Protein AF-A0AA43ENG0-F1 (afdb_monomer_lite)

Foldseek 3Di:
DDDDDPDPPPPVVVVVVVVVVVVPPPPPPQQWAWQDDDPFKTKIKHFFPDPPQFFPPLDQDDLVLLLLVQQFFWFQQPPVDPPDRGDTDRPAANVRSNVVRVSQNVCSNVYDRRIKMKMWGDHPPPPPDDIWIWIWTHDPQKIWIWIQDDPRGDGDATVVRVQWDWDQDDPRRPNDPGIIIITGHSVVSVPDDRDDDDDPDDDDDDDDDDDYDDDDDDDDDDDDDDDDDDPPCVVVVVVVVVVVVVVVVVVVVVVVVVVVVVVVVVVVVVVVVVVVVVVVVVVVVVVVVPDDDDDDDDDDDDDDD

Structure (mmCIF, N/CA/C/O backbone):
data_AF-A0AA43ENG0-F1
#
_entry.id   AF-A0AA43ENG0-F1
#
loop_
_atom_site.group_PDB
_atom_site.id
_atom_site.type_symbol
_atom_site.label_atom_id
_atom_site.label_alt_id
_atom_site.label_comp_id
_atom_site.label_asym_id
_atom_site.label_entity_id
_atom_site.label_seq_id
_atom_site.pdbx_PDB_ins_code
_atom_site.Cartn_x
_atom_site.Cartn_y
_atom_site.Cartn_z
_atom_site.occupancy
_atom_site.B_iso_or_equiv
_atom_site.auth_seq_id
_atom_site.auth_comp_id
_atom_site.auth_asym_id
_atom_site.auth_atom_id
_atom_site.pdbx_PDB_model_num
ATOM 1 N N . MET A 1 1 ? -27.447 22.628 -72.737 1.00 45.03 1 MET A N 1
ATOM 2 C CA . MET A 1 1 ? -26.667 21.543 -72.097 1.00 45.03 1 MET A CA 1
ATOM 3 C C . MET A 1 1 ? -25.800 22.110 -70.973 1.00 45.03 1 MET A C 1
ATOM 5 O O . MET A 1 1 ? -24.619 22.363 -71.162 1.00 45.03 1 MET A O 1
ATOM 9 N N . ARG A 1 2 ? -26.392 22.377 -69.808 1.00 46.56 2 ARG A N 1
ATOM 10 C CA . ARG A 1 2 ? -25.689 22.779 -68.580 1.00 46.56 2 ARG A CA 1
ATOM 11 C C . ARG A 1 2 ? -26.485 22.229 -67.399 1.00 46.56 2 ARG A C 1
ATOM 13 O O . ARG A 1 2 ? -27.703 22.189 -67.490 1.00 46.56 2 ARG A O 1
ATOM 20 N N . ALA A 1 3 ? -25.767 21.884 -66.333 1.00 48.69 3 ALA A N 1
ATOM 21 C CA . ALA A 1 3 ? -26.249 21.437 -65.020 1.00 48.69 3 ALA A CA 1
ATOM 22 C C . ALA A 1 3 ? -26.389 19.917 -64.803 1.00 48.69 3 ALA A C 1
ATOM 24 O O . ALA A 1 3 ? -27.471 19.430 -64.522 1.00 48.69 3 ALA A O 1
ATOM 25 N N . TYR A 1 4 ? -25.269 19.181 -64.827 1.00 48.44 4 TYR A N 1
ATOM 26 C CA . TYR A 1 4 ? -25.177 17.854 -64.183 1.00 48.44 4 TYR A CA 1
ATOM 27 C C . TYR A 1 4 ? -23.798 17.565 -63.553 1.00 48.44 4 TYR A C 1
ATOM 29 O O . TYR A 1 4 ? -23.358 16.422 -63.540 1.00 48.44 4 TYR A O 1
ATOM 37 N N . PHE A 1 5 ? -23.078 18.567 -63.028 1.00 49.03 5 PHE A N 1
ATOM 38 C CA . PHE A 1 5 ? -21.720 18.324 -62.494 1.00 49.03 5 PHE A CA 1
ATOM 39 C C . PHE A 1 5 ? -21.415 18.814 -61.075 1.00 49.03 5 PHE A C 1
ATOM 41 O O . PHE A 1 5 ? -20.278 18.694 -60.627 1.00 49.03 5 PHE A O 1
ATOM 48 N N . THR A 1 6 ? -22.396 19.284 -60.306 1.00 50.97 6 THR A N 1
ATOM 49 C CA . THR A 1 6 ? -22.123 19.901 -58.991 1.00 50.97 6 THR A CA 1
ATOM 50 C C . THR A 1 6 ? -22.892 19.291 -57.819 1.00 50.97 6 THR A C 1
ATOM 52 O O . THR A 1 6 ? -23.186 19.994 -56.863 1.00 50.97 6 THR A O 1
ATOM 55 N N . LEU A 1 7 ? -23.180 17.981 -57.832 1.00 49.38 7 LEU A N 1
ATOM 56 C CA . LEU A 1 7 ? -23.875 17.336 -56.699 1.00 49.38 7 LEU A CA 1
ATOM 57 C C . LEU A 1 7 ? -23.230 16.053 -56.147 1.00 49.38 7 LEU A C 1
ATOM 59 O O . LEU A 1 7 ? -23.847 15.347 -55.361 1.00 49.38 7 LEU A O 1
ATOM 63 N N . ARG A 1 8 ? -21.981 15.736 -56.515 1.00 48.38 8 ARG A N 1
ATOM 64 C CA . ARG A 1 8 ? -21.256 14.574 -55.948 1.00 48.38 8 ARG A CA 1
ATOM 65 C C . ARG A 1 8 ? -19.992 14.916 -55.158 1.00 48.38 8 ARG A C 1
ATOM 67 O O . ARG A 1 8 ? -19.357 14.019 -54.617 1.00 48.38 8 ARG A O 1
ATOM 74 N N . ARG A 1 9 ? -19.612 16.195 -55.068 1.00 47.78 9 ARG A N 1
ATOM 75 C CA . ARG A 1 9 ? -18.357 16.607 -54.406 1.00 47.78 9 ARG A CA 1
ATOM 76 C C . ARG A 1 9 ? -18.509 17.004 -52.937 1.00 47.78 9 ARG A C 1
ATOM 78 O O . ARG A 1 9 ? -17.520 17.007 -52.217 1.00 47.78 9 ARG A O 1
ATOM 85 N N . THR A 1 10 ? -19.723 17.277 -52.472 1.00 51.03 10 THR A N 1
ATOM 86 C CA . THR A 1 10 ? -19.993 17.751 -51.103 1.00 51.03 10 THR A CA 1
ATOM 87 C C . THR A 1 10 ? -20.239 16.638 -50.083 1.00 51.03 10 THR A C 1
ATOM 89 O O . THR A 1 10 ? -20.240 16.912 -48.890 1.00 51.03 10 THR A O 1
ATOM 92 N N . GLN A 1 11 ? -20.376 15.377 -50.508 1.00 49.78 11 GLN A N 1
ATOM 93 C CA . GLN A 1 11 ? -20.598 14.250 -49.586 1.00 49.78 11 GLN A CA 1
ATOM 94 C C . GLN A 1 11 ? -19.308 13.639 -49.015 1.00 49.78 11 GLN A C 1
ATOM 96 O O . GLN A 1 11 ? -19.362 12.945 -48.007 1.00 49.78 11 GLN A O 1
ATOM 101 N N . TYR A 1 12 ? -18.138 13.925 -49.596 1.00 50.62 12 TYR A N 1
ATOM 102 C CA . TYR A 1 12 ? -16.869 13.348 -49.128 1.00 50.62 12 TYR A CA 1
ATOM 103 C C . TYR A 1 12 ? -16.102 14.230 -48.135 1.00 50.62 12 TYR A C 1
ATOM 105 O O . TYR A 1 12 ? -15.216 13.736 -47.447 1.00 50.62 12 TYR A O 1
ATOM 113 N N . VAL A 1 13 ? -16.450 15.516 -48.013 1.00 50.88 13 VAL A N 1
ATOM 114 C CA . VAL A 1 13 ? -15.770 16.433 -47.078 1.00 50.88 13 VAL A CA 1
ATOM 115 C C . VAL A 1 13 ? -16.319 16.294 -45.648 1.00 50.88 13 VAL A C 1
ATOM 117 O O . VAL A 1 13 ? -15.559 16.397 -44.687 1.00 50.88 13 VAL A O 1
ATOM 120 N N . GLY A 1 14 ? -17.612 15.978 -45.494 1.00 47.72 14 GLY A N 1
ATOM 121 C CA . GLY A 1 14 ? -18.237 15.762 -44.179 1.00 47.72 14 GLY A CA 1
ATOM 122 C C . GLY A 1 14 ? -17.866 14.426 -43.522 1.00 47.72 14 GLY A C 1
ATOM 123 O O . GLY A 1 14 ? -17.655 14.359 -42.316 1.00 47.72 14 GLY A O 1
ATOM 124 N N . VAL A 1 15 ? -17.704 13.358 -44.311 1.00 52.34 15 VAL A N 1
ATOM 125 C CA . VAL A 1 15 ? -17.326 12.034 -43.774 1.00 52.34 15 VAL A CA 1
ATOM 126 C C . VAL A 1 15 ? -15.866 12.018 -43.305 1.00 52.34 15 VAL A C 1
ATOM 128 O O . VAL A 1 15 ? -15.541 11.379 -42.306 1.00 52.34 15 VAL A O 1
ATOM 131 N N . LEU A 1 16 ? -14.987 12.774 -43.970 1.00 50.75 16 LEU A N 1
ATOM 132 C CA . LEU A 1 16 ? -13.569 12.837 -43.612 1.00 50.75 16 LEU A CA 1
ATOM 133 C C . LEU A 1 16 ? -13.294 13.698 -42.365 1.00 50.75 16 LEU A C 1
ATOM 135 O O . LEU A 1 16 ? -12.256 13.531 -41.739 1.00 50.75 16 LEU A O 1
ATOM 139 N N . THR A 1 17 ? -14.212 14.588 -41.976 1.00 51.38 17 THR A N 1
ATOM 140 C CA . THR A 1 17 ? -14.075 15.428 -40.771 1.00 51.38 17 THR A CA 1
ATOM 141 C C . THR A 1 17 ? -14.625 14.759 -39.507 1.00 51.38 17 THR A C 1
ATOM 143 O O . THR A 1 17 ? -14.056 14.952 -38.434 1.00 51.38 17 THR A O 1
ATOM 146 N N . CYS A 1 18 ? -15.641 13.893 -39.610 1.00 48.19 18 CYS A N 1
ATOM 147 C CA . CYS A 1 18 ? -16.100 13.078 -38.473 1.00 48.19 18 CYS A CA 1
ATOM 148 C C . CYS A 1 18 ? -15.106 11.976 -38.067 1.00 48.19 18 CYS A C 1
ATOM 150 O O . CYS A 1 18 ? -15.049 11.612 -36.894 1.00 48.19 18 CYS A O 1
ATOM 152 N N . LEU A 1 19 ? -14.298 11.459 -39.000 1.00 48.34 19 LEU A N 1
ATOM 153 C CA . LEU A 1 19 ? -13.339 10.389 -38.698 1.00 48.34 19 LEU A CA 1
ATOM 154 C C . LEU A 1 19 ? -12.113 10.886 -37.903 1.00 48.34 19 LEU A C 1
ATOM 156 O O . LEU A 1 19 ? -11.490 10.110 -37.182 1.00 48.34 19 LEU A O 1
ATOM 160 N N . SER A 1 20 ? -11.796 12.182 -37.967 1.00 51.06 20 SER A N 1
ATOM 161 C CA . SER A 1 20 ? -10.652 12.786 -37.264 1.00 51.06 20 SER A CA 1
ATOM 162 C C . SER A 1 20 ? -10.881 12.981 -35.761 1.00 51.06 20 SER A C 1
ATOM 164 O O . SER A 1 20 ? -9.918 13.096 -35.007 1.00 51.06 20 SER A O 1
ATOM 166 N N . LEU A 1 21 ? -12.139 13.016 -35.308 1.00 52.44 21 LEU A N 1
ATOM 167 C CA . LEU A 1 21 ? -12.491 13.243 -33.898 1.00 52.44 21 LEU A CA 1
ATOM 168 C C . LEU A 1 21 ? -12.440 11.967 -33.042 1.00 52.44 21 LEU A C 1
ATOM 170 O O . LEU A 1 21 ? -12.400 12.059 -31.819 1.00 52.44 21 LEU A O 1
ATOM 174 N N . LEU A 1 22 ? -12.369 10.782 -33.657 1.00 52.53 22 LEU A N 1
ATOM 175 C CA . LEU A 1 22 ? -12.293 9.502 -32.939 1.00 52.53 22 LEU A CA 1
ATOM 176 C C . LEU A 1 22 ? -10.857 9.045 -32.627 1.00 52.53 22 LEU A C 1
ATOM 178 O O . LEU A 1 22 ? -10.669 8.056 -31.925 1.00 52.53 22 LEU A O 1
ATOM 182 N N . VAL A 1 23 ? -9.834 9.765 -33.103 1.00 56.16 23 VAL A N 1
ATOM 183 C CA . VAL A 1 23 ? -8.414 9.386 -32.924 1.00 56.16 23 VAL A CA 1
ATOM 184 C C . VAL A 1 23 ? -7.713 10.215 -31.828 1.00 56.16 23 VAL A C 1
ATOM 186 O O . VAL A 1 23 ? -6.576 9.937 -31.460 1.00 56.16 23 VAL A O 1
ATOM 189 N N . GLY A 1 24 ? -8.397 11.194 -31.225 1.00 52.47 24 GLY A N 1
ATOM 190 C CA . GLY A 1 24 ? -7.826 12.100 -30.215 1.00 52.47 24 GLY A CA 1
ATOM 191 C C . GLY A 1 24 ? -7.938 11.664 -28.746 1.00 52.47 24 GLY A C 1
ATOM 192 O O . GLY A 1 24 ? -7.697 12.488 -27.871 1.00 52.47 24 GLY A O 1
ATOM 193 N N . GLY A 1 25 ? -8.335 10.422 -28.442 1.00 47.75 25 GLY A N 1
ATOM 194 C CA . GLY A 1 25 ? -8.766 10.037 -27.085 1.00 47.75 25 GLY A CA 1
ATOM 195 C C . GLY A 1 25 ? -7.838 9.142 -26.249 1.00 47.75 25 GLY A C 1
ATOM 196 O O . GLY A 1 25 ? -8.170 8.859 -25.106 1.00 47.75 25 GLY A O 1
ATOM 197 N N . CYS A 1 26 ? -6.701 8.659 -26.760 1.00 51.41 26 CYS A N 1
ATOM 198 C CA . CYS A 1 26 ? -5.961 7.558 -26.108 1.00 51.41 26 CYS A CA 1
ATOM 199 C C . CYS A 1 26 ? -4.667 7.952 -25.370 1.00 51.41 26 CYS A C 1
ATOM 201 O O . CYS A 1 26 ? -3.771 7.121 -25.233 1.00 51.41 26 CYS A O 1
ATOM 203 N N . SER A 1 27 ? -4.505 9.192 -24.894 1.00 46.72 27 SER A N 1
ATOM 204 C CA . SER A 1 27 ? -3.256 9.566 -24.188 1.00 46.72 27 SER A CA 1
ATOM 205 C C . SER A 1 27 ? -3.410 10.370 -22.898 1.00 46.72 27 SER A C 1
ATOM 207 O O . SER A 1 27 ? -2.397 10.674 -22.278 1.00 46.72 27 SER A O 1
ATOM 209 N N . MET A 1 28 ? -4.631 10.667 -22.437 1.00 47.59 28 MET A N 1
ATOM 210 C CA . MET A 1 28 ? -4.824 11.352 -21.145 1.00 47.59 28 MET A CA 1
ATOM 211 C C . MET A 1 28 ? -5.162 10.429 -19.967 1.00 47.59 28 MET A C 1
ATOM 213 O O . MET A 1 28 ? -5.151 10.889 -18.833 1.00 47.59 28 MET A O 1
ATOM 217 N N . PHE A 1 29 ? -5.394 9.132 -20.185 1.00 45.41 29 PHE A N 1
ATOM 218 C CA . PHE A 1 29 ? -5.776 8.207 -19.109 1.00 45.41 29 PHE A CA 1
ATOM 219 C C . PHE A 1 29 ? -4.581 7.426 -18.539 1.00 45.41 29 PHE A C 1
ATOM 221 O O . PHE A 1 29 ? -4.627 6.213 -18.364 1.00 45.41 29 PHE A O 1
ATOM 228 N N . SER A 1 30 ? -3.468 8.106 -18.264 1.00 49.50 30 SER A N 1
ATOM 229 C CA . SER A 1 30 ? -2.533 7.588 -17.263 1.00 49.50 30 SER A CA 1
ATOM 230 C C . SER A 1 30 ? -3.061 8.097 -15.928 1.00 49.50 30 SER A C 1
ATOM 232 O O . SER A 1 30 ? -2.680 9.189 -15.519 1.00 49.50 30 SER A O 1
ATOM 234 N N . GLY A 1 31 ? -3.992 7.354 -15.314 1.00 58.78 31 GLY A N 1
ATOM 235 C CA . GLY A 1 31 ? -4.724 7.686 -14.077 1.00 58.78 31 GLY A CA 1
ATOM 236 C C . GLY A 1 31 ? -3.855 7.783 -12.815 1.00 58.78 31 GLY A C 1
ATOM 237 O O . GLY A 1 31 ? -4.260 7.351 -11.740 1.00 58.78 31 GLY A O 1
ATOM 238 N N . GLU A 1 32 ? -2.633 8.306 -12.952 1.00 64.19 32 GLU A N 1
ATOM 239 C CA . GLU A 1 32 ? -1.718 8.615 -11.867 1.00 64.19 32 GLU A CA 1
ATOM 240 C C . GLU A 1 32 ? -1.707 10.130 -11.617 1.00 64.19 32 GLU A C 1
ATOM 242 O O . GLU A 1 32 ? -1.072 10.894 -12.349 1.00 64.19 32 GLU A O 1
ATOM 247 N N . THR A 1 33 ? -2.400 10.578 -10.570 1.00 77.38 33 THR A N 1
ATOM 248 C CA . THR A 1 33 ? -2.363 11.982 -10.140 1.00 77.38 33 THR A CA 1
ATOM 249 C C . THR A 1 33 ? -1.259 12.146 -9.103 1.00 77.38 33 THR A C 1
ATOM 251 O O . THR A 1 33 ? -1.350 11.643 -7.985 1.00 77.38 33 THR A O 1
ATOM 254 N N . LYS A 1 34 ? -0.174 12.831 -9.466 1.00 75.00 34 LYS A N 1
ATOM 255 C CA . LYS A 1 34 ? 0.972 13.032 -8.567 1.00 75.00 34 LYS A CA 1
ATOM 256 C C . LYS A 1 34 ? 0.634 14.065 -7.497 1.00 75.00 34 LYS A C 1
ATOM 258 O O . LYS A 1 34 ? 0.429 15.229 -7.822 1.00 75.00 34 LYS A O 1
ATOM 263 N N . VAL A 1 35 ? 0.638 13.636 -6.235 1.00 82.44 35 VAL A N 1
ATOM 264 C CA . VAL A 1 35 ? 0.372 14.504 -5.077 1.00 82.44 35 VAL A CA 1
ATOM 265 C C . VAL A 1 35 ? 1.648 15.235 -4.658 1.00 82.44 35 VAL A C 1
ATOM 267 O O . VAL A 1 35 ? 1.614 16.424 -4.353 1.00 82.44 35 VAL A O 1
ATOM 270 N N . HIS A 1 36 ? 2.800 14.553 -4.682 1.00 86.44 36 HIS A N 1
ATOM 271 C CA . HIS A 1 36 ? 4.082 15.138 -4.289 1.00 86.44 36 HIS A CA 1
ATOM 272 C C . HIS A 1 36 ? 5.282 14.452 -4.961 1.00 86.44 36 HIS A C 1
ATOM 274 O O . HIS A 1 36 ? 5.297 13.231 -5.128 1.00 86.44 36 HIS A O 1
ATOM 280 N N . LYS A 1 37 ? 6.330 15.216 -5.303 1.00 87.44 37 LYS A N 1
ATOM 281 C CA . LYS A 1 37 ? 7.611 14.688 -5.803 1.00 87.44 37 LYS A CA 1
ATOM 282 C C . LYS A 1 37 ? 8.777 15.607 -5.434 1.00 87.44 37 LYS A C 1
ATOM 284 O O . LYS A 1 37 ? 8.737 16.797 -5.728 1.00 87.44 37 LYS A O 1
ATOM 289 N N . ASN A 1 38 ? 9.842 15.037 -4.876 1.00 85.06 38 ASN A N 1
ATOM 290 C CA . ASN A 1 38 ? 11.106 15.717 -4.603 1.00 85.06 38 ASN A CA 1
ATOM 291 C C . ASN A 1 38 ? 12.306 14.756 -4.777 1.00 85.06 38 ASN A C 1
ATOM 293 O O . ASN A 1 38 ? 12.158 13.653 -5.304 1.00 85.06 38 ASN A O 1
ATOM 297 N N . ALA A 1 39 ? 13.503 15.183 -4.359 1.00 84.06 39 ALA A N 1
ATOM 298 C CA . ALA A 1 39 ? 14.717 14.364 -4.433 1.00 84.06 39 ALA A CA 1
ATOM 299 C C . ALA A 1 39 ? 14.697 13.138 -3.496 1.00 84.06 39 ALA A C 1
ATOM 301 O O . ALA A 1 39 ? 15.321 12.127 -3.811 1.00 84.06 39 ALA A O 1
ATOM 302 N N . LYS A 1 40 ? 13.973 13.210 -2.369 1.00 85.75 40 LYS A N 1
ATOM 303 C CA . LYS A 1 40 ? 13.825 12.102 -1.413 1.00 85.75 40 LYS A CA 1
ATOM 304 C C . LYS A 1 40 ? 12.839 11.043 -1.901 1.00 85.75 40 LYS A C 1
ATOM 306 O O . LYS A 1 40 ? 13.030 9.863 -1.632 1.00 85.75 40 LYS A O 1
ATOM 311 N N . GLY A 1 41 ? 11.791 11.434 -2.621 1.00 89.69 41 GLY A N 1
ATOM 312 C CA . GLY A 1 41 ? 10.766 10.501 -3.066 1.00 89.69 41 GLY A CA 1
ATOM 313 C C . GLY A 1 41 ? 9.551 11.151 -3.715 1.00 89.69 41 GLY A C 1
ATOM 314 O O . GLY A 1 41 ? 9.528 12.338 -4.040 1.00 89.69 41 GLY A O 1
ATOM 315 N N . SER A 1 42 ? 8.515 10.347 -3.919 1.00 92.38 42 SER A N 1
ATOM 316 C CA . SER A 1 42 ? 7.247 10.771 -4.505 1.00 92.38 42 SER A CA 1
ATOM 317 C C . SER A 1 42 ? 6.068 10.015 -3.913 1.00 92.38 42 SER A C 1
ATOM 319 O O . SER A 1 42 ? 6.186 8.821 -3.643 1.00 92.38 42 SER A O 1
ATOM 321 N N . VAL A 1 43 ? 4.929 10.695 -3.808 1.00 95.44 43 VAL A N 1
ATOM 322 C CA . VAL A 1 43 ? 3.627 10.128 -3.441 1.00 95.44 43 VAL A CA 1
ATOM 323 C C . VAL A 1 43 ? 2.615 10.506 -4.520 1.00 95.44 43 VAL A C 1
ATOM 325 O O . VAL A 1 43 ? 2.591 11.644 -4.999 1.00 95.44 43 VAL A O 1
ATOM 328 N N . TYR A 1 44 ? 1.813 9.542 -4.950 1.00 95.06 44 TYR A N 1
ATOM 329 C CA . TYR A 1 44 ? 0.890 9.681 -6.069 1.00 95.06 44 TYR A CA 1
ATOM 330 C C . TYR A 1 44 ? -0.384 8.871 -5.832 1.00 95.06 44 TYR A C 1
ATOM 332 O O . TYR A 1 44 ? -0.375 7.870 -5.125 1.00 95.06 44 TYR A O 1
ATOM 340 N N . LEU A 1 45 ? -1.485 9.304 -6.432 1.00 95.38 45 LEU A N 1
ATOM 341 C CA . LEU A 1 45 ? -2.740 8.563 -6.489 1.00 95.38 45 LEU A CA 1
ATOM 342 C C . LEU A 1 45 ? -2.770 7.769 -7.779 1.00 95.38 45 LEU A C 1
ATOM 344 O O . LEU A 1 45 ? -2.427 8.315 -8.821 1.00 95.38 45 LEU A O 1
ATOM 348 N N . LYS A 1 46 ? -3.184 6.510 -7.717 1.00 93.81 46 LYS A N 1
ATOM 349 C CA . LYS A 1 46 ? -3.314 5.629 -8.874 1.00 93.81 46 LYS A CA 1
ATOM 350 C C . LYS A 1 46 ? -4.711 5.031 -8.902 1.00 93.81 46 LYS A C 1
ATOM 352 O O . LYS A 1 46 ? -5.135 4.447 -7.912 1.00 93.81 46 LYS A O 1
ATOM 357 N N . GLU A 1 47 ? -5.390 5.132 -10.035 1.00 92.88 47 GLU A N 1
ATOM 358 C CA . GLU A 1 47 ? -6.674 4.460 -10.254 1.00 92.88 47 GLU A CA 1
ATOM 359 C C . GLU A 1 47 ? -6.507 2.942 -10.398 1.00 92.88 47 GLU A C 1
ATOM 361 O O . GLU A 1 47 ? -5.567 2.441 -11.031 1.00 92.88 47 GLU A O 1
ATOM 366 N N . VAL A 1 48 ? -7.437 2.203 -9.798 1.00 92.06 48 VAL A N 1
ATOM 367 C CA . VAL A 1 48 ? -7.522 0.748 -9.868 1.00 92.06 48 VAL A CA 1
ATOM 368 C C . VAL A 1 48 ? -8.698 0.377 -10.763 1.00 92.06 48 VAL A C 1
ATOM 370 O O . VAL A 1 48 ? -9.851 0.581 -10.416 1.00 92.06 48 VAL A O 1
ATOM 373 N N . ALA A 1 49 ? -8.401 -0.215 -11.921 1.00 86.50 49 ALA A N 1
ATOM 374 C CA . ALA A 1 49 ? -9.418 -0.647 -12.885 1.00 86.50 49 ALA A CA 1
ATOM 375 C C . ALA A 1 49 ? -10.172 -1.928 -12.466 1.00 86.50 49 ALA A C 1
ATOM 377 O O . ALA A 1 49 ? -11.012 -2.429 -13.212 1.00 86.50 49 ALA A O 1
ATOM 378 N N . ASP A 1 50 ? -9.843 -2.500 -11.307 1.00 88.44 50 ASP A N 1
ATOM 379 C CA . ASP A 1 50 ? -10.517 -3.679 -10.779 1.00 88.44 50 ASP A CA 1
ATOM 380 C C . ASP A 1 50 ? -11.841 -3.263 -10.128 1.00 88.44 50 ASP A C 1
ATOM 382 O O . ASP A 1 50 ? -11.857 -2.662 -9.064 1.00 88.44 50 ASP A O 1
ATOM 386 N N . TRP A 1 51 ? -12.956 -3.612 -10.760 1.00 84.00 51 TRP A N 1
ATOM 387 C CA . TRP A 1 51 ? -14.319 -3.439 -10.247 1.00 84.00 51 TRP A CA 1
ATOM 388 C C . TRP A 1 51 ? -14.587 -4.032 -8.853 1.00 84.00 51 TRP A C 1
ATOM 390 O O . TRP A 1 51 ? -15.541 -3.621 -8.200 1.00 84.00 51 TRP A O 1
ATOM 400 N N . SER A 1 52 ? -13.778 -4.995 -8.395 1.00 86.12 52 SER A N 1
ATOM 401 C CA . SER A 1 52 ? -13.887 -5.568 -7.046 1.00 86.12 52 SER A CA 1
ATOM 402 C C . SER A 1 52 ? -13.089 -4.794 -5.992 1.00 86.12 52 SER A C 1
ATOM 404 O O . SER A 1 52 ? -13.146 -5.122 -4.802 1.00 86.12 52 SER A O 1
ATOM 406 N N . PHE A 1 53 ? -12.322 -3.789 -6.420 1.00 91.88 53 PHE A N 1
ATOM 407 C CA . PHE A 1 53 ? -11.596 -2.909 -5.527 1.00 91.88 53 PHE A CA 1
ATOM 408 C C . PHE A 1 53 ? -12.548 -1.900 -4.891 1.00 91.88 53 PHE A C 1
ATOM 410 O O . PHE A 1 53 ? -13.266 -1.171 -5.568 1.00 91.88 53 PHE A O 1
ATOM 417 N N . GLU A 1 54 ? -12.503 -1.842 -3.567 1.00 90.00 54 GLU A N 1
ATOM 418 C CA . GLU A 1 54 ? -13.243 -0.875 -2.778 1.00 90.00 54 GLU A CA 1
ATOM 419 C C . GLU A 1 54 ? -12.348 -0.419 -1.631 1.00 90.00 54 GLU A C 1
ATOM 421 O O . GLU A 1 54 ? -11.925 -1.226 -0.791 1.00 90.00 54 GLU A O 1
ATOM 426 N N . ALA A 1 55 ? -12.047 0.876 -1.611 1.00 94.25 55 ALA A N 1
ATOM 427 C CA . ALA A 1 55 ? -11.365 1.517 -0.506 1.00 94.25 55 ALA A CA 1
ATOM 428 C C . ALA A 1 55 ? -12.295 2.486 0.223 1.00 94.25 55 ALA A C 1
ATOM 430 O O . ALA A 1 55 ? -13.111 3.188 -0.373 1.00 94.25 55 ALA A O 1
ATOM 431 N N . SER A 1 56 ? -12.128 2.564 1.539 1.00 96.00 56 SER A N 1
ATOM 432 C CA . SER A 1 56 ? -12.807 3.514 2.418 1.00 96.00 56 SER A CA 1
ATOM 433 C C . SER A 1 56 ? -12.145 4.895 2.309 1.00 96.00 56 SER A C 1
ATOM 435 O O . SER A 1 56 ? -11.586 5.407 3.277 1.00 96.00 56 SER A O 1
ATOM 437 N N . HIS A 1 57 ? -12.142 5.460 1.102 1.00 93.94 57 HIS A N 1
ATOM 438 C CA . HIS A 1 57 ? -11.584 6.770 0.775 1.00 93.94 57 HIS A CA 1
ATOM 439 C C . HIS A 1 57 ? -12.693 7.776 0.428 1.00 93.94 57 HIS A C 1
ATOM 441 O O . HIS A 1 57 ? -13.727 7.371 -0.103 1.00 93.94 57 HIS A O 1
ATOM 447 N N . PRO A 1 58 ? -12.495 9.081 0.681 1.00 95.38 58 PRO A N 1
ATOM 448 C CA . PRO A 1 58 ? -11.344 9.692 1.349 1.00 95.38 58 PRO A CA 1
ATOM 449 C C . PRO A 1 58 ? -11.283 9.351 2.844 1.00 95.38 58 PRO A C 1
ATOM 451 O O . PRO A 1 58 ? -12.308 9.188 3.502 1.00 95.38 58 PRO A O 1
ATOM 454 N N . ALA A 1 59 ? -10.071 9.260 3.390 1.00 94.94 59 ALA A N 1
ATOM 455 C CA . ALA A 1 59 ? -9.840 8.934 4.793 1.00 94.94 59 ALA A CA 1
ATOM 456 C C . ALA A 1 59 ? -8.936 9.970 5.463 1.00 94.94 59 ALA A C 1
ATOM 458 O O . ALA A 1 59 ? -7.795 10.183 5.053 1.00 94.94 59 ALA A O 1
ATOM 459 N N . VAL A 1 60 ? -9.439 10.591 6.531 1.00 95.06 60 VAL A N 1
ATOM 460 C CA . VAL A 1 60 ? -8.667 11.533 7.349 1.00 95.06 60 VAL A CA 1
ATOM 461 C C . VAL A 1 60 ? -7.923 10.748 8.421 1.00 95.06 60 VAL A C 1
ATOM 463 O O . VAL A 1 60 ? -8.534 10.189 9.330 1.00 95.06 60 VAL A O 1
ATOM 466 N N . ILE A 1 61 ? -6.598 10.701 8.302 1.00 94.56 61 ILE A N 1
ATOM 467 C CA . ILE A 1 61 ? -5.723 9.973 9.219 1.00 94.56 61 ILE A CA 1
ATOM 468 C C . ILE A 1 61 ? -4.799 10.957 9.916 1.00 94.56 61 ILE A C 1
ATOM 470 O O . ILE A 1 61 ? -4.184 11.806 9.273 1.00 94.56 61 ILE A O 1
ATOM 474 N N . ASP A 1 62 ? -4.693 10.822 11.234 1.00 93.12 62 ASP A N 1
ATOM 475 C CA . ASP A 1 62 ? -3.777 11.630 12.022 1.00 93.12 62 ASP A CA 1
ATOM 476 C C . ASP A 1 62 ? -2.309 11.350 11.651 1.00 93.12 62 ASP A C 1
ATOM 478 O O . ASP A 1 62 ? -1.905 10.210 11.384 1.00 93.12 62 ASP A O 1
ATOM 482 N N . HIS A 1 63 ? -1.495 12.404 11.686 1.00 92.00 63 HIS A N 1
ATOM 483 C CA . HIS A 1 63 ? -0.084 12.349 11.327 1.00 92.00 63 HIS A CA 1
ATOM 484 C C . HIS A 1 63 ? 0.701 11.339 12.179 1.00 92.00 63 HIS A C 1
ATOM 486 O O . HIS A 1 63 ? 1.496 10.573 11.632 1.00 92.00 63 HIS A O 1
ATOM 492 N N . MET A 1 64 ? 0.457 11.271 13.495 1.00 92.88 64 MET A N 1
ATOM 493 C CA . MET A 1 64 ? 1.147 10.319 14.377 1.00 92.88 64 MET A CA 1
ATOM 494 C C . MET A 1 64 ? 0.729 8.880 14.101 1.00 92.88 64 MET A C 1
ATOM 496 O O . MET A 1 64 ? 1.559 7.975 14.173 1.00 92.88 64 MET A O 1
ATOM 500 N N . THR A 1 65 ? -0.530 8.657 13.722 1.00 94.69 65 THR A N 1
ATOM 501 C CA . THR A 1 65 ? -0.996 7.323 13.318 1.00 94.69 65 THR A CA 1
ATOM 502 C C . THR A 1 65 ? -0.280 6.862 12.054 1.00 94.69 65 THR A C 1
ATOM 504 O O . THR A 1 65 ? 0.254 5.754 12.022 1.00 94.69 65 THR A O 1
ATOM 507 N N . MET A 1 66 ? -0.185 7.721 11.036 1.00 96.50 66 MET A N 1
ATOM 508 C CA . MET A 1 66 ? 0.547 7.378 9.815 1.00 96.50 66 MET A CA 1
ATOM 509 C C . MET A 1 66 ? 2.045 7.183 10.079 1.00 96.50 66 MET A C 1
ATOM 511 O O . MET A 1 66 ? 2.667 6.281 9.520 1.00 96.50 66 MET A O 1
ATOM 515 N N . LEU A 1 67 ? 2.627 7.965 10.991 1.00 95.31 67 LEU A N 1
ATOM 516 C CA . LEU A 1 67 ? 4.015 7.789 11.403 1.00 95.31 67 LEU A CA 1
ATOM 517 C C . LEU A 1 67 ? 4.249 6.416 12.058 1.00 95.31 67 LEU A C 1
ATOM 519 O O . LEU A 1 67 ? 5.251 5.768 11.756 1.00 95.31 67 LEU A O 1
ATOM 523 N N . LYS A 1 68 ? 3.314 5.930 12.893 1.00 95.06 68 LYS A N 1
ATOM 524 C CA . LYS A 1 68 ? 3.347 4.555 13.431 1.00 95.06 68 LYS A CA 1
ATOM 525 C C . LYS A 1 68 ? 3.283 3.509 12.321 1.00 95.06 68 LYS A C 1
ATOM 527 O O . LYS A 1 68 ? 4.060 2.559 12.362 1.00 95.06 68 LYS A O 1
ATOM 532 N N . VAL A 1 69 ? 2.399 3.693 11.334 1.00 96.12 69 VAL A N 1
ATOM 533 C CA . VAL A 1 69 ? 2.280 2.786 10.179 1.00 96.12 69 VAL A CA 1
ATOM 534 C C . VAL A 1 69 ? 3.613 2.682 9.441 1.00 96.12 69 VAL A C 1
ATOM 536 O O . VAL A 1 69 ? 4.094 1.582 9.201 1.00 96.12 69 VAL A O 1
ATOM 539 N N . VAL A 1 70 ? 4.255 3.804 9.111 1.00 95.06 70 VAL A N 1
ATOM 540 C CA . VAL A 1 70 ? 5.513 3.762 8.349 1.00 95.06 70 VAL A CA 1
ATOM 541 C C . VAL A 1 70 ? 6.662 3.201 9.196 1.00 95.06 70 VAL A C 1
ATOM 543 O O . VAL A 1 70 ? 7.403 2.339 8.730 1.00 95.06 70 VAL A O 1
ATOM 546 N N . LYS A 1 71 ? 6.791 3.619 10.464 1.00 93.50 71 LYS A N 1
ATOM 547 C CA . LYS A 1 71 ? 7.872 3.154 11.358 1.00 93.50 71 LYS A CA 1
ATOM 548 C C . LYS A 1 71 ? 7.748 1.688 11.769 1.00 93.50 71 LYS A C 1
ATOM 550 O O . LYS A 1 71 ? 8.759 1.088 12.128 1.00 93.50 71 LYS A O 1
ATOM 555 N N . GLY A 1 72 ? 6.537 1.137 11.776 1.00 91.88 72 GLY A N 1
ATOM 556 C CA . GLY A 1 72 ? 6.287 -0.234 12.210 1.00 91.88 72 GLY A CA 1
ATOM 557 C C . GLY A 1 72 ? 6.727 -1.287 11.195 1.00 91.88 72 GLY A C 1
ATOM 558 O O . GLY A 1 72 ? 6.879 -2.442 11.570 1.00 91.88 72 GLY A O 1
ATOM 559 N N . VAL A 1 73 ? 6.960 -0.927 9.930 1.00 91.94 73 VAL A N 1
ATOM 560 C CA . VAL A 1 73 ? 7.316 -1.899 8.886 1.00 91.94 73 VAL A CA 1
ATOM 561 C C . VAL A 1 73 ? 8.729 -2.433 9.095 1.00 91.94 73 VAL A C 1
ATOM 563 O O . VAL A 1 73 ? 9.693 -1.663 9.104 1.00 91.94 73 VAL A O 1
ATOM 566 N N . VAL A 1 74 ? 8.858 -3.756 9.199 1.00 90.56 74 VAL A N 1
ATOM 567 C CA . VAL A 1 74 ? 10.146 -4.434 9.384 1.00 90.56 74 VAL A CA 1
ATOM 568 C C . VAL A 1 74 ? 10.433 -5.451 8.282 1.00 90.56 74 VAL A C 1
ATOM 570 O O . VAL A 1 74 ? 9.526 -6.005 7.659 1.00 90.56 74 VAL A O 1
ATOM 573 N N . THR A 1 75 ? 11.721 -5.665 8.037 1.00 86.44 75 THR A N 1
ATOM 574 C CA . THR A 1 75 ? 12.277 -6.704 7.172 1.00 86.44 75 THR A CA 1
ATOM 575 C C . THR A 1 75 ? 13.108 -7.661 8.014 1.00 86.44 75 THR A C 1
ATOM 577 O O . THR A 1 75 ? 13.764 -7.261 8.985 1.00 86.44 75 THR A O 1
ATOM 580 N N . ASP A 1 76 ? 13.128 -8.922 7.606 1.00 77.12 76 ASP A N 1
ATOM 581 C CA . ASP A 1 76 ? 14.046 -9.902 8.163 1.00 77.12 76 ASP A CA 1
ATOM 582 C C . ASP A 1 76 ? 15.404 -9.646 7.514 1.00 77.12 76 ASP A C 1
ATOM 584 O O . ASP A 1 76 ? 15.551 -9.727 6.291 1.00 77.12 76 ASP A O 1
ATOM 588 N N . SER A 1 77 ? 16.397 -9.269 8.316 1.00 60.03 77 SER A N 1
ATOM 589 C CA . SER A 1 77 ? 17.760 -9.106 7.824 1.00 60.03 77 SER A CA 1
ATOM 590 C C . SER A 1 77 ? 18.369 -10.494 7.632 1.00 60.03 77 SER A C 1
ATOM 592 O O . SER A 1 77 ? 18.874 -11.118 8.562 1.00 60.03 77 SER A O 1
ATOM 594 N N . ALA A 1 78 ? 18.310 -11.011 6.405 1.00 53.62 78 ALA A N 1
ATOM 595 C CA . ALA A 1 78 ? 18.971 -12.257 6.032 1.00 53.62 78 ALA A CA 1
ATOM 596 C C . ALA A 1 78 ? 20.495 -12.050 5.932 1.00 53.62 78 ALA A C 1
ATOM 598 O O . ALA A 1 78 ? 21.081 -12.132 4.853 1.00 53.62 78 ALA A O 1
ATOM 599 N N . SER A 1 79 ? 21.162 -11.782 7.059 1.00 49.25 79 SER A N 1
ATOM 600 C CA . SER A 1 79 ? 22.597 -12.041 7.142 1.00 49.25 79 SER A CA 1
ATOM 601 C C . SER A 1 79 ? 22.761 -13.563 7.072 1.00 49.25 79 SER A C 1
ATOM 603 O O . SER A 1 79 ? 22.203 -14.288 7.893 1.00 49.25 79 SER A O 1
ATOM 605 N N . GLN A 1 80 ? 23.470 -14.068 6.063 1.00 47.72 80 GLN A N 1
ATOM 606 C CA . GLN A 1 80 ? 23.676 -15.500 5.793 1.00 47.72 80 GLN A CA 1
ATOM 607 C C . GLN A 1 80 ? 24.531 -16.229 6.855 1.00 47.72 80 GLN A C 1
ATOM 609 O O . GLN A 1 80 ? 25.132 -17.261 6.567 1.00 47.72 80 GLN A O 1
ATOM 614 N N . MET A 1 81 ? 24.609 -15.718 8.085 1.00 49.38 81 MET A N 1
ATOM 615 C CA . MET A 1 81 ? 25.279 -16.377 9.198 1.00 49.38 81 MET A CA 1
ATOM 616 C C . MET A 1 81 ? 24.234 -16.901 10.195 1.00 49.38 81 MET A C 1
ATOM 618 O O . MET A 1 81 ? 23.539 -16.106 10.823 1.00 49.38 81 MET A O 1
ATOM 622 N N . PRO A 1 82 ? 24.135 -18.228 10.394 1.00 46.88 82 PRO A N 1
ATOM 623 C CA . PRO A 1 82 ? 23.122 -18.862 11.246 1.00 46.88 82 PRO A CA 1
ATOM 624 C C . PRO A 1 82 ? 23.368 -18.677 12.759 1.00 46.88 82 PRO A C 1
ATOM 626 O O . PRO A 1 82 ? 22.844 -19.439 13.563 1.00 46.88 82 PRO A O 1
ATOM 629 N N . ALA A 1 83 ? 24.180 -17.697 13.169 1.00 48.94 83 ALA A N 1
ATOM 630 C CA . ALA A 1 83 ? 24.713 -17.594 14.530 1.00 48.94 83 ALA A CA 1
ATOM 631 C C . ALA A 1 83 ? 24.122 -16.461 15.384 1.00 48.94 83 ALA A C 1
ATOM 633 O O . ALA A 1 83 ? 24.508 -16.306 16.539 1.00 48.94 83 ALA A O 1
ATOM 634 N N . SER A 1 84 ? 23.189 -15.661 14.876 1.00 47.44 84 SER A N 1
ATOM 635 C CA . SER A 1 84 ? 22.555 -14.641 15.710 1.00 47.44 84 SER A CA 1
ATOM 636 C C . SER A 1 84 ? 21.127 -14.441 15.257 1.00 47.44 84 SER A C 1
ATOM 638 O O . SER A 1 84 ? 20.897 -14.222 14.072 1.00 47.44 84 SER A O 1
ATOM 640 N N . GLY A 1 85 ? 20.176 -14.553 16.185 1.00 52.81 85 GLY A N 1
ATOM 641 C CA . GLY A 1 85 ? 18.778 -14.219 15.939 1.00 52.81 85 GLY A CA 1
ATOM 642 C C . GLY A 1 85 ? 18.695 -12.796 15.400 1.00 52.81 85 GLY A C 1
ATOM 643 O O . GLY A 1 85 ? 18.777 -11.832 16.159 1.00 52.81 85 GLY A O 1
ATOM 644 N N . SER A 1 86 ? 18.607 -12.679 14.077 1.00 57.97 86 SER A N 1
ATOM 645 C CA . SER A 1 86 ? 18.640 -11.419 13.352 1.00 57.97 86 SER A CA 1
ATOM 646 C C . SER A 1 86 ? 17.421 -10.608 13.761 1.00 57.97 86 SER A C 1
ATOM 648 O O . SER A 1 86 ? 16.288 -10.951 13.419 1.00 57.97 86 SER A O 1
ATOM 650 N N . LYS A 1 87 ? 17.654 -9.558 14.552 1.00 69.50 87 LYS A N 1
ATOM 651 C CA . LYS A 1 87 ? 16.606 -8.642 14.994 1.00 69.50 87 LYS A CA 1
ATOM 652 C C . LYS A 1 87 ? 15.934 -8.035 13.748 1.00 69.50 87 LYS A C 1
ATOM 654 O O . LYS A 1 87 ? 16.653 -7.615 12.835 1.00 69.50 87 LYS A O 1
ATOM 659 N N . PRO A 1 88 ? 14.591 -7.975 13.691 1.00 74.31 88 PRO A N 1
ATOM 660 C CA . PRO A 1 88 ? 13.891 -7.327 12.588 1.00 74.31 88 PRO A CA 1
ATOM 661 C C . PRO A 1 88 ? 14.377 -5.883 12.435 1.00 74.31 88 PRO A C 1
ATOM 663 O O . PRO A 1 88 ? 14.401 -5.132 13.415 1.00 74.31 88 PRO A O 1
ATOM 666 N N . MET A 1 89 ? 14.776 -5.500 11.222 1.00 84.00 89 MET A N 1
ATOM 667 C CA . MET A 1 89 ? 15.225 -4.138 10.925 1.00 84.00 89 MET A CA 1
ATOM 668 C C . MET A 1 89 ? 14.066 -3.345 10.330 1.00 84.00 89 MET A C 1
ATOM 670 O O . MET A 1 89 ? 13.295 -3.877 9.533 1.00 84.00 89 MET A O 1
ATOM 674 N N . ARG A 1 90 ? 13.931 -2.067 10.693 1.00 87.25 90 ARG A N 1
ATOM 675 C CA . ARG A 1 90 ? 12.918 -1.196 10.084 1.00 87.25 90 ARG A CA 1
ATOM 676 C C . ARG A 1 90 ? 13.233 -0.965 8.608 1.00 87.25 90 ARG A C 1
ATOM 678 O O . ARG A 1 90 ? 14.379 -0.706 8.253 1.00 87.25 90 ARG A O 1
ATOM 685 N N . VAL A 1 91 ? 12.201 -1.027 7.767 1.00 88.25 91 VAL A N 1
ATOM 686 C CA . VAL A 1 91 ? 12.317 -0.772 6.319 1.00 88.25 91 VAL A CA 1
ATOM 687 C C . VAL A 1 91 ? 12.593 0.707 6.030 1.00 88.25 91 VAL A C 1
ATOM 689 O O . VAL A 1 91 ? 13.250 1.031 5.044 1.00 88.25 91 VAL A O 1
ATOM 692 N N . PHE A 1 92 ? 12.105 1.603 6.891 1.00 90.00 92 PHE A N 1
ATOM 693 C CA . PHE A 1 92 ? 12.225 3.053 6.741 1.00 90.00 92 PHE A CA 1
ATOM 694 C C . PHE A 1 92 ? 13.018 3.657 7.903 1.00 90.00 92 PHE A C 1
ATOM 696 O O . PHE A 1 92 ? 12.829 3.259 9.058 1.00 90.00 92 PHE A O 1
ATOM 703 N N . SER A 1 93 ? 13.870 4.644 7.607 1.00 89.75 93 SER A N 1
ATOM 704 C CA . SER A 1 93 ? 14.513 5.459 8.642 1.00 89.75 93 SER A CA 1
ATOM 705 C C . SER A 1 93 ? 13.510 6.421 9.296 1.00 89.75 93 SER A C 1
ATOM 707 O O . SER A 1 93 ? 12.380 6.588 8.825 1.00 89.75 93 SER A O 1
ATOM 709 N N . ASP A 1 94 ? 13.912 7.077 10.387 1.00 90.69 94 ASP A N 1
ATOM 710 C CA . ASP A 1 94 ? 13.063 8.078 11.040 1.00 90.69 94 ASP A CA 1
ATOM 711 C C . ASP A 1 94 ? 12.842 9.313 10.143 1.00 90.69 94 ASP A C 1
ATOM 713 O O . ASP A 1 94 ? 11.744 9.871 10.125 1.00 90.69 94 ASP A O 1
ATOM 717 N N . GLU A 1 95 ? 13.833 9.687 9.328 1.00 91.19 95 GLU A N 1
ATOM 718 C CA . GLU A 1 95 ? 13.730 10.766 8.339 1.00 91.19 95 GLU A CA 1
ATOM 719 C C . GLU A 1 95 ? 12.796 10.398 7.185 1.00 91.19 95 GLU A C 1
ATOM 721 O O . GLU A 1 95 ? 11.998 11.233 6.749 1.00 91.19 95 GLU A O 1
ATOM 726 N N . ASP A 1 96 ? 12.886 9.160 6.691 1.00 91.56 96 ASP A N 1
ATOM 727 C CA . ASP A 1 96 ? 12.015 8.664 5.625 1.00 91.56 96 ASP A CA 1
ATOM 728 C C . ASP A 1 96 ? 10.561 8.604 6.118 1.00 91.56 96 ASP A C 1
ATOM 730 O O . ASP A 1 96 ? 9.641 9.020 5.411 1.00 91.56 96 ASP A O 1
ATOM 734 N N . ALA A 1 97 ? 10.348 8.165 7.363 1.00 92.81 97 ALA A N 1
ATOM 735 C CA . ALA A 1 97 ? 9.031 8.128 7.985 1.00 92.81 97 ALA A CA 1
ATOM 736 C C . ALA A 1 97 ? 8.446 9.532 8.208 1.00 92.81 97 ALA A C 1
ATOM 738 O O . ALA A 1 97 ? 7.277 9.757 7.893 1.00 92.81 97 ALA A O 1
ATOM 739 N N . ALA A 1 98 ? 9.252 10.488 8.682 1.00 93.19 98 ALA A N 1
ATOM 740 C CA . ALA A 1 98 ? 8.838 11.882 8.848 1.00 93.19 98 ALA A CA 1
ATOM 741 C C . ALA A 1 98 ? 8.504 12.565 7.509 1.00 93.19 98 ALA A C 1
ATOM 743 O O . ALA A 1 98 ? 7.645 13.443 7.456 1.00 93.19 98 ALA A O 1
ATOM 744 N N . PHE A 1 99 ? 9.160 12.155 6.420 1.00 93.31 99 PHE A N 1
ATOM 745 C CA . PHE A 1 99 ? 8.848 12.625 5.073 1.00 93.31 99 PHE A CA 1
ATOM 746 C C . PHE A 1 99 ? 7.554 12.006 4.520 1.00 93.31 99 PHE A C 1
ATOM 748 O O . PHE A 1 99 ? 6.708 12.720 3.983 1.00 93.31 99 PHE A O 1
ATOM 755 N N . LEU A 1 100 ? 7.389 10.685 4.643 1.00 94.88 100 LEU A N 1
ATOM 756 C CA . LEU A 1 100 ? 6.257 9.967 4.054 1.00 94.88 100 LEU A CA 1
ATOM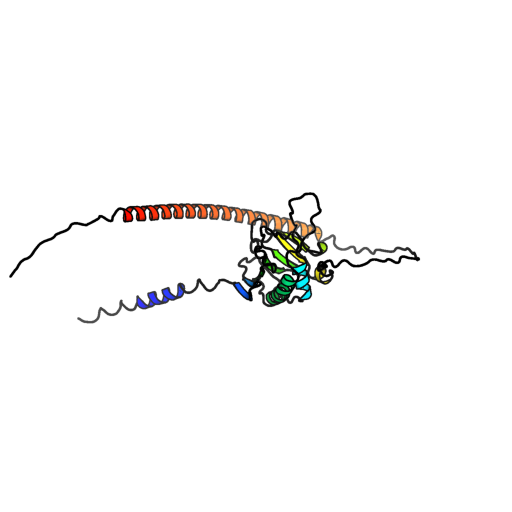 757 C C . LEU A 1 100 ? 4.950 10.179 4.817 1.00 94.88 100 LEU A C 1
ATOM 759 O O . LEU A 1 100 ? 3.909 10.340 4.185 1.00 94.88 100 LEU A O 1
ATOM 763 N N . ALA A 1 101 ? 4.979 10.183 6.151 1.00 96.00 101 ALA A N 1
ATOM 764 C CA . ALA A 1 101 ? 3.769 10.191 6.968 1.00 96.00 101 ALA A CA 1
ATOM 765 C C . ALA A 1 101 ? 2.778 11.328 6.640 1.00 96.00 101 ALA A C 1
ATOM 767 O O . ALA A 1 101 ? 1.608 11.021 6.389 1.00 96.00 101 ALA A O 1
ATOM 768 N N . PRO A 1 102 ? 3.184 12.612 6.573 1.00 95.88 102 PRO A N 1
ATOM 769 C CA . PRO A 1 102 ? 2.245 13.686 6.252 1.00 95.88 102 PRO A CA 1
ATOM 770 C C . PRO A 1 102 ? 1.726 13.590 4.811 1.00 95.88 102 PRO A C 1
ATOM 772 O O . PRO A 1 102 ? 0.549 13.842 4.565 1.00 95.88 102 PRO A O 1
ATOM 775 N N . LEU A 1 103 ? 2.569 13.167 3.863 1.00 95.88 103 LEU A N 1
ATOM 776 C CA . LEU A 1 103 ? 2.191 13.046 2.453 1.00 95.88 103 LEU A CA 1
ATOM 777 C C . LEU A 1 103 ? 1.211 11.896 2.214 1.00 95.88 103 LEU A C 1
ATOM 779 O O . LEU A 1 103 ? 0.275 12.037 1.429 1.00 95.88 103 LEU A O 1
ATOM 783 N N . LEU A 1 104 ? 1.404 10.767 2.896 1.00 96.88 104 LEU A N 1
ATOM 784 C CA . LEU A 1 104 ? 0.494 9.627 2.836 1.00 96.88 104 LEU A CA 1
ATOM 785 C C . LEU A 1 104 ? -0.853 9.973 3.471 1.00 96.88 104 LEU A C 1
ATOM 787 O O . LEU A 1 104 ? -1.885 9.726 2.853 1.00 96.88 104 LEU A O 1
ATOM 791 N N . ALA A 1 105 ? -0.856 10.603 4.650 1.00 96.06 105 ALA A N 1
ATOM 792 C CA . ALA A 1 105 ? -2.086 11.054 5.301 1.00 96.06 105 ALA A CA 1
ATOM 793 C C . ALA A 1 105 ? -2.867 12.050 4.424 1.00 96.06 105 ALA A C 1
ATOM 795 O O . ALA A 1 105 ? -4.073 11.899 4.238 1.00 96.06 105 ALA A O 1
ATOM 796 N N . GLN A 1 106 ? -2.171 13.019 3.820 1.00 95.88 106 GLN A N 1
ATOM 797 C CA . GLN A 1 106 ? -2.769 13.974 2.885 1.00 95.88 106 GLN A CA 1
ATOM 798 C C . GLN A 1 106 ? -3.294 13.297 1.612 1.00 95.88 106 GLN A C 1
ATOM 800 O O . GLN A 1 106 ? -4.348 13.662 1.104 1.00 95.88 106 GLN A O 1
ATOM 805 N N . SER A 1 107 ? -2.572 12.313 1.078 1.00 95.00 107 SER A N 1
ATOM 806 C CA . SER A 1 107 ? -3.005 11.617 -0.137 1.00 95.00 107 SER A CA 1
ATOM 807 C C . SER A 1 107 ? -4.241 10.759 0.128 1.00 95.00 107 SER A C 1
ATOM 809 O O . SER A 1 107 ? -5.152 10.747 -0.690 1.00 95.00 107 SER A O 1
ATOM 811 N N . LEU A 1 108 ? -4.326 10.099 1.288 1.00 96.25 108 LEU A N 1
ATOM 812 C CA . LEU A 1 108 ? -5.502 9.312 1.680 1.00 96.25 108 LEU A CA 1
ATOM 813 C C . LEU A 1 108 ? -6.755 10.175 1.877 1.00 96.25 108 LEU A C 1
ATOM 815 O O . LEU A 1 108 ? -7.856 9.703 1.599 1.00 96.25 108 LEU A O 1
ATOM 819 N N . SER A 1 109 ? -6.608 11.431 2.312 1.00 96.38 109 SER A N 1
ATOM 820 C CA . SER A 1 109 ? -7.743 12.353 2.465 1.00 96.38 109 SER A CA 1
ATOM 821 C C . SER A 1 109 ? -8.245 12.932 1.140 1.00 96.38 109 SER A C 1
ATOM 823 O O . SER A 1 109 ? -9.350 13.465 1.089 1.00 96.38 109 SER A O 1
ATOM 825 N N . GLN A 1 110 ? -7.459 12.811 0.068 1.00 94.88 110 GLN A N 1
ATOM 826 C CA . GLN A 1 110 ? -7.817 13.248 -1.286 1.00 94.88 110 GLN A CA 1
ATOM 827 C C . GLN A 1 110 ? -8.152 12.081 -2.222 1.00 94.88 110 GLN A C 1
ATOM 829 O O . GLN A 1 110 ? -8.731 12.300 -3.286 1.00 94.88 110 GLN A O 1
ATOM 834 N N . ALA A 1 111 ? -7.773 10.858 -1.847 1.00 95.44 111 ALA A N 1
ATOM 835 C CA . ALA A 1 111 ? -8.022 9.659 -2.629 1.00 95.44 111 ALA A CA 1
ATOM 836 C C . ALA A 1 111 ? -9.525 9.429 -2.822 1.00 95.44 111 ALA A C 1
ATOM 838 O O . ALA A 1 111 ? -10.338 9.666 -1.926 1.00 95.44 111 ALA A O 1
ATOM 839 N N . LYS A 1 112 ? -9.882 8.925 -4.000 1.00 94.88 112 LYS A N 1
ATOM 840 C CA . LYS A 1 112 ? -11.225 8.423 -4.296 1.00 94.88 112 LYS A CA 1
ATOM 841 C C . LYS A 1 112 ? -11.349 6.931 -3.939 1.00 94.88 112 LYS A C 1
ATOM 843 O O . LYS A 1 112 ? -10.323 6.258 -3.822 1.00 94.88 112 LYS A O 1
ATOM 848 N N . PRO A 1 113 ? -12.575 6.389 -3.793 1.00 94.75 113 PRO A N 1
ATOM 849 C CA . PRO A 1 113 ? -12.795 4.965 -3.506 1.00 94.75 113 PRO A CA 1
ATOM 850 C C . PRO A 1 113 ? -12.161 3.984 -4.505 1.00 94.75 113 PRO A C 1
ATOM 852 O O . PRO A 1 113 ? -11.855 2.855 -4.135 1.00 94.75 113 PRO A O 1
ATOM 855 N N . ASP A 1 114 ? -11.953 4.414 -5.752 1.00 93.44 114 ASP A N 1
ATOM 856 C CA . ASP A 1 114 ? -11.345 3.665 -6.859 1.00 93.44 114 ASP A CA 1
ATOM 857 C C . ASP A 1 114 ? -9.830 3.910 -7.002 1.00 93.44 114 ASP A C 1
ATOM 859 O O . ASP A 1 114 ? -9.201 3.472 -7.968 1.00 93.44 114 ASP A O 1
ATOM 863 N N . GLN A 1 115 ? -9.221 4.611 -6.043 1.00 94.88 115 GLN A N 1
ATOM 864 C CA . GLN A 1 115 ? -7.810 4.974 -6.066 1.00 94.88 115 GLN A CA 1
ATOM 865 C C . GLN A 1 115 ? -7.025 4.343 -4.915 1.00 94.88 115 GLN A C 1
ATOM 867 O O . GLN A 1 115 ? -7.536 4.103 -3.825 1.00 94.88 115 GLN A O 1
ATOM 872 N N . ILE A 1 116 ? -5.735 4.123 -5.159 1.00 95.62 116 ILE A N 1
ATOM 873 C CA . ILE A 1 116 ? -4.739 3.737 -4.158 1.00 95.62 116 ILE A CA 1
ATOM 874 C C . ILE A 1 116 ? -3.644 4.795 -4.077 1.00 95.62 116 ILE A C 1
ATOM 876 O O . ILE A 1 116 ? -3.297 5.433 -5.074 1.00 95.62 116 ILE A O 1
ATOM 880 N N . VAL A 1 117 ? -3.049 4.951 -2.898 1.00 97.06 117 VAL A N 1
ATOM 881 C CA . VAL A 1 117 ? -1.895 5.829 -2.701 1.00 97.06 117 VAL A CA 1
ATOM 882 C C . VAL A 1 117 ? -0.626 5.033 -2.979 1.00 97.06 117 VAL A C 1
ATOM 884 O O . VAL A 1 117 ? -0.290 4.106 -2.250 1.00 97.06 117 VAL A O 1
ATOM 887 N N . GLY A 1 118 ? 0.098 5.378 -4.034 1.00 95.56 118 GLY A N 1
ATOM 888 C CA . GLY A 1 118 ? 1.434 4.866 -4.306 1.00 95.56 118 GLY A CA 1
ATOM 889 C C . GLY A 1 118 ? 2.509 5.783 -3.734 1.00 95.56 118 GLY A C 1
ATOM 890 O O . GLY A 1 118 ? 2.360 7.005 -3.700 1.00 95.56 118 GLY A O 1
ATOM 891 N N . PHE A 1 119 ? 3.622 5.203 -3.303 1.00 95.00 119 PHE A N 1
ATOM 892 C CA . PHE A 1 119 ? 4.782 5.962 -2.859 1.00 95.00 119 PHE A CA 1
ATOM 893 C C . PHE A 1 119 ? 6.089 5.318 -3.308 1.00 95.00 119 PHE A C 1
ATOM 895 O O . PHE A 1 119 ? 6.171 4.126 -3.613 1.00 95.00 119 PHE A O 1
ATOM 902 N N . LYS A 1 120 ? 7.131 6.143 -3.345 1.00 92.88 120 LYS A N 1
ATOM 903 C CA . LYS A 1 120 ? 8.513 5.742 -3.584 1.00 92.88 120 LYS A CA 1
ATOM 904 C C . LYS A 1 120 ? 9.423 6.650 -2.773 1.00 92.88 120 LYS A C 1
ATOM 906 O O . LYS A 1 120 ? 9.302 7.865 -2.892 1.00 92.88 120 LYS A O 1
ATOM 911 N N . VAL A 1 121 ? 10.334 6.084 -1.994 1.00 91.38 121 VAL A N 1
ATOM 912 C CA . VAL A 1 121 ? 11.337 6.822 -1.222 1.00 91.38 121 VAL A CA 1
ATOM 913 C C . VAL A 1 121 ? 12.716 6.236 -1.494 1.00 91.38 121 VAL A C 1
ATOM 915 O O . VAL A 1 121 ? 12.902 5.021 -1.518 1.00 91.38 121 VAL A O 1
ATOM 918 N N . SER A 1 122 ? 13.678 7.102 -1.769 1.00 85.62 122 SER A N 1
ATOM 919 C CA . SER A 1 122 ? 15.082 6.727 -1.880 1.00 85.62 122 SER A CA 1
ATOM 920 C C . SER A 1 122 ? 15.680 6.714 -0.479 1.00 85.62 122 SER A C 1
ATOM 922 O O . 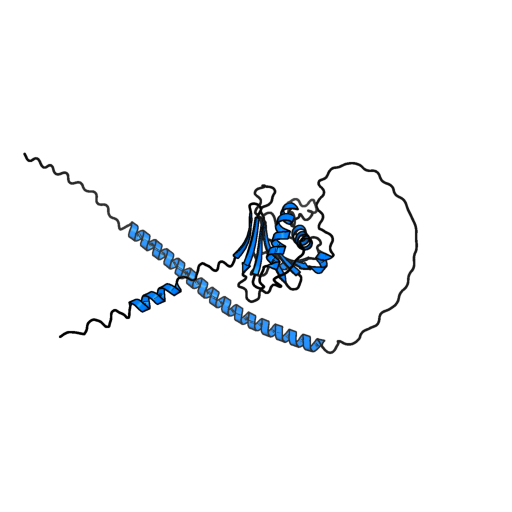SER A 1 122 ? 15.464 7.665 0.269 1.00 85.62 122 SER A O 1
ATOM 924 N N . SER A 1 123 ? 16.439 5.673 -0.128 1.00 71.88 123 SER A N 1
ATOM 925 C CA . SER A 1 123 ? 17.091 5.612 1.183 1.00 71.88 123 SER A CA 1
ATOM 926 C C . SER A 1 123 ? 17.998 6.829 1.383 1.00 71.88 123 SER A C 1
ATOM 928 O O . SER A 1 123 ? 18.888 7.098 0.568 1.00 71.88 123 SER A O 1
ATOM 930 N N . SER A 1 124 ? 17.783 7.549 2.486 1.00 58.50 124 SER A N 1
ATOM 931 C CA . SER A 1 124 ? 18.528 8.764 2.834 1.00 58.50 124 SER A CA 1
ATOM 932 C C . SER A 1 124 ? 20.041 8.533 3.029 1.00 58.50 124 SER A C 1
ATOM 934 O O . SER A 1 124 ? 20.805 9.495 3.036 1.00 58.50 124 SER A O 1
ATOM 936 N N . ALA A 1 125 ? 20.506 7.279 3.124 1.00 52.53 125 ALA A N 1
ATOM 937 C CA . ALA A 1 125 ? 21.909 6.935 3.377 1.00 52.53 125 ALA A CA 1
ATOM 938 C C . ALA A 1 125 ? 22.845 7.047 2.154 1.00 52.53 125 ALA A C 1
ATOM 940 O O . ALA A 1 125 ? 24.033 6.763 2.278 1.00 52.53 125 ALA A O 1
ATOM 941 N N . GLY A 1 126 ? 22.349 7.398 0.959 1.00 47.06 126 GLY A N 1
ATOM 942 C CA . GLY A 1 126 ? 23.202 7.568 -0.232 1.00 47.06 126 GLY A CA 1
ATOM 943 C C . GLY A 1 126 ? 23.951 6.298 -0.676 1.00 47.06 126 GLY A C 1
ATOM 944 O O . GLY A 1 126 ? 24.805 6.359 -1.554 1.00 47.06 126 GLY A O 1
ATOM 945 N N . SER A 1 127 ? 23.610 5.139 -0.106 1.00 53.03 127 SER A N 1
ATOM 946 C CA . SER A 1 127 ? 24.316 3.861 -0.268 1.00 53.03 127 SER A CA 1
ATOM 947 C C . SER A 1 127 ? 24.095 3.189 -1.634 1.00 53.03 127 SER A C 1
ATOM 949 O O . SER A 1 127 ? 24.514 2.052 -1.835 1.00 53.03 127 SER A O 1
ATOM 951 N N . GLY A 1 128 ? 23.379 3.836 -2.561 1.00 56.69 128 GLY A N 1
ATOM 952 C CA . GLY A 1 128 ? 22.961 3.221 -3.826 1.00 56.69 128 GLY A CA 1
ATOM 953 C C . GLY A 1 128 ? 21.917 2.105 -3.670 1.00 56.69 128 GLY A C 1
ATOM 954 O O . GLY A 1 128 ? 21.656 1.395 -4.637 1.00 56.69 128 GLY A O 1
ATOM 955 N N . ALA A 1 129 ? 21.324 1.949 -2.480 1.00 66.06 129 ALA A N 1
ATOM 956 C CA . ALA A 1 129 ? 20.257 0.986 -2.229 1.00 66.06 129 ALA A CA 1
ATOM 957 C C . ALA A 1 129 ? 19.032 1.284 -3.109 1.00 66.06 129 ALA A C 1
ATOM 959 O O . ALA A 1 129 ? 18.699 2.450 -3.357 1.00 66.06 129 ALA A O 1
ATOM 960 N N . GLU A 1 130 ? 18.357 0.231 -3.582 1.00 75.00 130 GLU A N 1
ATOM 961 C CA . GLU A 1 130 ? 17.157 0.385 -4.404 1.00 75.00 130 GLU A CA 1
ATOM 962 C C . GLU A 1 130 ? 16.081 1.184 -3.645 1.00 75.00 130 GLU A C 1
ATOM 964 O O . GLU A 1 130 ? 15.838 0.917 -2.465 1.00 75.00 130 GLU A O 1
ATOM 969 N N . PRO A 1 131 ? 15.417 2.164 -4.288 1.00 83.56 131 PRO A N 1
ATOM 970 C CA . PRO A 1 131 ? 14.361 2.930 -3.640 1.00 83.56 131 PRO A CA 1
ATOM 971 C C . PRO A 1 131 ? 13.220 2.025 -3.169 1.00 83.56 131 PRO A C 1
ATOM 973 O O . PRO A 1 131 ? 12.692 1.230 -3.950 1.00 83.56 131 PRO A O 1
ATOM 976 N N . THR A 1 132 ? 12.776 2.211 -1.929 1.00 89.06 132 THR A N 1
ATOM 977 C CA . THR A 1 132 ? 11.620 1.503 -1.382 1.00 89.06 132 THR A CA 1
ATOM 978 C C . THR A 1 132 ? 10.347 2.088 -1.982 1.00 89.06 132 THR A C 1
ATOM 980 O O . THR A 1 132 ? 10.040 3.269 -1.805 1.00 89.06 132 THR A O 1
ATOM 983 N N . ALA A 1 133 ? 9.594 1.264 -2.703 1.00 91.69 133 ALA A N 1
ATOM 984 C CA . ALA A 1 133 ? 8.293 1.625 -3.249 1.00 91.69 133 ALA A CA 1
ATOM 985 C C . ALA A 1 133 ? 7.185 0.826 -2.569 1.00 91.69 133 ALA A C 1
ATOM 987 O O . ALA A 1 133 ? 7.418 -0.265 -2.050 1.00 91.69 133 ALA A O 1
ATOM 988 N N . GLY A 1 134 ? 5.971 1.357 -2.585 1.00 93.69 134 GLY A N 1
ATOM 989 C CA . GLY A 1 134 ? 4.828 0.662 -2.027 1.00 93.69 134 GLY A CA 1
ATOM 990 C C . GLY A 1 134 ? 3.502 1.307 -2.380 1.00 93.69 134 GLY A C 1
ATOM 991 O O . GLY A 1 134 ? 3.443 2.358 -3.021 1.00 93.69 134 GLY A O 1
ATOM 992 N N . THR A 1 135 ? 2.433 0.652 -1.952 1.00 95.62 135 THR A N 1
ATOM 993 C CA . THR A 1 135 ? 1.059 1.131 -2.094 1.00 95.62 135 THR A CA 1
ATOM 994 C C . THR A 1 135 ? 0.331 1.035 -0.766 1.00 95.62 135 THR A C 1
ATOM 996 O O . THR A 1 135 ? 0.531 0.074 -0.020 1.00 95.62 135 THR A O 1
ATOM 999 N N . LEU A 1 136 ? -0.546 1.992 -0.507 1.00 96.94 136 LEU A N 1
ATOM 1000 C CA . LEU A 1 136 ? -1.346 2.112 0.695 1.00 96.94 136 LEU A CA 1
ATOM 1001 C C . LEU A 1 136 ? -2.786 2.460 0.318 1.00 96.94 136 LEU A C 1
ATOM 1003 O O . LEU A 1 136 ? -3.032 3.353 -0.489 1.00 96.94 136 LEU A O 1
ATOM 1007 N N . TYR A 1 137 ? -3.732 1.766 0.930 1.00 97.00 137 TYR A N 1
ATOM 1008 C CA . TYR A 1 137 ? -5.145 2.127 0.912 1.00 97.00 137 TYR A CA 1
ATOM 1009 C C . TYR A 1 137 ? -5.784 1.738 2.242 1.00 97.00 137 TYR A C 1
ATOM 1011 O O . TYR A 1 137 ? -5.158 1.071 3.072 1.00 97.00 137 TYR A O 1
ATOM 1019 N N . ILE A 1 138 ? -7.017 2.180 2.464 1.00 96.88 138 ILE A N 1
ATOM 1020 C CA . ILE A 1 138 ? -7.781 1.857 3.669 1.00 96.88 138 ILE A CA 1
ATOM 1021 C C . ILE A 1 138 ? -9.012 1.090 3.248 1.00 96.88 138 ILE A C 1
ATOM 1023 O O . ILE A 1 138 ? -9.690 1.474 2.300 1.00 96.88 138 ILE A O 1
ATOM 1027 N N . ARG A 1 139 ? -9.312 0.019 3.971 1.00 95.19 139 ARG A N 1
ATOM 1028 C CA . ARG A 1 139 ? -10.542 -0.741 3.794 1.00 95.19 139 ARG A CA 1
ATOM 1029 C C . ARG A 1 139 ? -11.005 -1.231 5.153 1.00 95.19 139 ARG A C 1
ATOM 1031 O O . ARG A 1 139 ? -10.211 -1.768 5.919 1.00 95.19 139 ARG A O 1
ATOM 1038 N N . ASN A 1 140 ? -12.281 -1.021 5.460 1.00 93.44 140 ASN A N 1
ATOM 1039 C CA . ASN A 1 140 ? -12.921 -1.506 6.687 1.00 93.44 140 ASN A CA 1
ATOM 1040 C C . ASN A 1 140 ? -12.151 -1.119 7.970 1.00 93.44 140 ASN A C 1
ATOM 1042 O O . ASN A 1 140 ? -11.981 -1.935 8.871 1.00 93.44 140 ASN A O 1
ATOM 1046 N N . GLY A 1 141 ? -11.629 0.112 8.034 1.00 92.75 141 GLY A N 1
ATOM 1047 C CA . GLY A 1 141 ? -10.876 0.607 9.196 1.00 92.75 141 GLY A CA 1
ATOM 1048 C C . GLY A 1 141 ? -9.478 0.000 9.381 1.00 92.75 141 GLY A C 1
ATOM 1049 O O . GLY A 1 141 ? -8.886 0.152 10.447 1.00 92.75 141 GLY A O 1
ATOM 1050 N N . SER A 1 142 ? -8.942 -0.685 8.369 1.00 96.62 142 SER A N 1
ATOM 1051 C CA . SER A 1 142 ? -7.575 -1.214 8.366 1.00 96.62 142 SER A CA 1
ATOM 1052 C C . SER A 1 142 ? -6.742 -0.587 7.252 1.00 96.62 142 SER A C 1
ATOM 1054 O O . SER A 1 142 ? -7.244 -0.322 6.156 1.00 96.62 142 SER A O 1
ATOM 1056 N N . PHE A 1 143 ? -5.454 -0.373 7.514 1.00 97.00 143 PHE A N 1
ATOM 1057 C CA . PHE A 1 143 ? -4.487 0.004 6.488 1.00 97.00 143 PHE A CA 1
ATOM 1058 C C . PHE A 1 143 ? -4.030 -1.238 5.735 1.00 97.00 143 PHE A C 1
ATOM 1060 O O . PHE A 1 143 ? -3.597 -2.208 6.349 1.00 97.00 143 PHE A O 1
ATOM 1067 N N . HIS A 1 144 ? -4.067 -1.179 4.411 1.00 97.00 144 HIS A N 1
ATOM 1068 C CA . HIS A 1 144 ? -3.530 -2.206 3.533 1.00 97.00 144 HIS A CA 1
ATOM 1069 C C . HIS A 1 144 ? -2.252 -1.679 2.888 1.00 97.00 144 HIS A C 1
ATOM 1071 O O . HIS A 1 144 ? -2.292 -0.952 1.893 1.00 97.00 144 HIS A O 1
ATOM 1077 N N . LEU A 1 145 ? -1.113 -2.032 3.478 1.00 96.06 145 LEU A N 1
ATOM 1078 C CA . LEU A 1 145 ? 0.204 -1.590 3.038 1.00 96.06 145 LEU A CA 1
ATOM 1079 C C . LEU A 1 145 ? 0.918 -2.713 2.291 1.00 96.06 145 LEU A C 1
ATOM 1081 O O . LEU A 1 145 ? 1.095 -3.805 2.817 1.00 96.06 145 LEU A O 1
ATOM 1085 N N . THR A 1 146 ? 1.361 -2.447 1.068 1.00 94.44 146 THR A N 1
ATOM 1086 C CA . THR A 1 146 ? 2.161 -3.393 0.278 1.00 94.44 146 THR A CA 1
ATOM 1087 C C . THR A 1 146 ? 3.490 -2.745 -0.054 1.00 94.44 146 THR A C 1
ATOM 1089 O O . THR A 1 146 ? 3.513 -1.665 -0.641 1.00 94.44 146 THR A O 1
ATOM 1092 N N . ILE A 1 147 ? 4.591 -3.400 0.305 1.00 91.94 147 ILE A N 1
ATOM 1093 C CA . ILE A 1 147 ? 5.943 -2.952 -0.039 1.00 91.94 147 ILE A CA 1
ATOM 1094 C C . ILE A 1 147 ? 6.416 -3.729 -1.264 1.00 91.94 147 ILE A C 1
ATOM 1096 O O . ILE A 1 147 ? 6.259 -4.950 -1.338 1.00 91.94 147 ILE A O 1
ATOM 1100 N N . ALA A 1 148 ? 6.969 -3.018 -2.243 1.00 88.88 148 ALA A N 1
ATOM 1101 C CA . ALA A 1 148 ? 7.588 -3.625 -3.408 1.00 88.88 148 ALA A CA 1
ATOM 1102 C C . ALA A 1 148 ? 8.788 -4.457 -2.938 1.00 88.88 148 ALA A C 1
ATOM 1104 O O . ALA A 1 148 ? 9.647 -3.915 -2.240 1.00 88.88 148 ALA A O 1
ATOM 1105 N N . PRO A 1 149 ? 8.866 -5.751 -3.285 1.00 83.12 149 PRO A N 1
ATOM 1106 C CA . PRO A 1 149 ? 10.018 -6.551 -2.907 1.00 83.12 149 PRO A CA 1
ATOM 1107 C C . PRO A 1 149 ? 11.261 -6.013 -3.622 1.00 83.12 149 PRO A C 1
ATOM 1109 O O . PRO A 1 149 ? 11.257 -5.882 -4.847 1.00 83.12 149 PRO A O 1
ATOM 1112 N N . SER A 1 150 ? 12.322 -5.735 -2.868 1.00 77.19 150 SER A N 1
ATOM 1113 C CA . SER A 1 150 ? 13.658 -5.487 -3.411 1.00 77.19 150 SER A CA 1
ATOM 1114 C C . SER A 1 150 ? 14.622 -6.573 -2.942 1.00 77.19 150 SER A C 1
ATOM 1116 O O . SER A 1 150 ? 14.284 -7.404 -2.093 1.00 77.19 150 SER A O 1
ATOM 1118 N N . LYS A 1 151 ? 15.825 -6.600 -3.522 1.00 71.81 151 LYS A N 1
ATOM 1119 C CA . LYS A 1 151 ? 16.851 -7.589 -3.163 1.00 71.81 151 LYS A CA 1
ATOM 1120 C C . LYS A 1 151 ? 17.213 -7.540 -1.673 1.00 71.81 151 LYS A C 1
ATOM 1122 O O . LYS A 1 151 ? 17.439 -8.587 -1.074 1.00 71.81 151 LYS A O 1
ATOM 1127 N N . ASP A 1 152 ? 17.224 -6.336 -1.107 1.00 67.00 152 ASP A N 1
ATOM 1128 C CA . ASP A 1 152 ? 17.727 -6.072 0.243 1.00 67.00 152 ASP A CA 1
ATOM 1129 C C . ASP A 1 152 ? 16.609 -5.783 1.256 1.00 67.00 152 ASP A C 1
ATOM 1131 O O . ASP A 1 152 ? 16.842 -5.862 2.458 1.00 67.00 152 ASP A O 1
ATOM 1135 N N . ASN A 1 153 ? 15.387 -5.488 0.792 1.00 69.94 153 ASN A N 1
ATOM 1136 C CA . ASN A 1 153 ? 14.235 -5.216 1.646 1.00 69.94 153 ASN A CA 1
ATOM 1137 C C . ASN A 1 153 ? 13.021 -6.020 1.183 1.00 69.94 153 ASN A C 1
ATOM 1139 O O . ASN A 1 153 ? 12.341 -5.685 0.207 1.00 69.94 153 ASN A O 1
ATOM 1143 N N . ARG A 1 154 ? 12.694 -7.059 1.952 1.00 80.12 154 ARG A N 1
ATOM 1144 C CA . ARG A 1 154 ? 11.420 -7.761 1.836 1.00 80.12 154 ARG A CA 1
ATOM 1145 C C . ARG A 1 154 ? 10.680 -7.596 3.149 1.00 80.12 154 ARG A C 1
ATOM 1147 O O . ARG A 1 154 ? 11.007 -8.263 4.123 1.00 80.12 154 ARG A O 1
ATOM 1154 N N . ALA A 1 155 ? 9.673 -6.721 3.149 1.00 83.44 155 ALA A N 1
ATOM 1155 C CA . ALA A 1 155 ? 8.817 -6.529 4.313 1.00 83.44 155 ALA A CA 1
ATOM 1156 C C . ALA A 1 155 ? 8.300 -7.891 4.801 1.00 83.44 155 ALA A C 1
ATOM 1158 O O . ALA A 1 155 ? 7.637 -8.622 4.058 1.00 83.44 155 ALA A O 1
ATOM 1159 N N . SER A 1 156 ? 8.680 -8.236 6.026 1.00 85.44 156 SER A N 1
ATOM 1160 C CA . SER A 1 156 ? 8.421 -9.530 6.652 1.00 85.44 156 SER A CA 1
ATOM 1161 C C . SER A 1 156 ? 7.433 -9.416 7.804 1.00 85.44 156 SER A C 1
ATOM 1163 O O . SER A 1 156 ? 6.839 -10.419 8.186 1.00 85.44 156 SER A O 1
ATOM 1165 N N . GLY A 1 157 ? 7.216 -8.210 8.339 1.00 88.88 157 GLY A N 1
ATOM 1166 C CA . GLY A 1 157 ? 6.328 -8.007 9.473 1.00 88.88 157 GLY A CA 1
ATOM 1167 C C . GLY A 1 157 ? 6.069 -6.548 9.822 1.00 88.88 157 GLY A C 1
ATOM 1168 O O . GLY A 1 157 ? 6.482 -5.618 9.125 1.00 88.88 157 GLY A O 1
ATOM 1169 N N . PHE A 1 158 ? 5.369 -6.367 10.940 1.00 92.50 158 PHE A N 1
ATOM 1170 C CA . PHE A 1 158 ? 5.020 -5.071 11.506 1.00 92.50 158 PHE A CA 1
ATOM 1171 C C . PHE A 1 158 ? 5.240 -5.077 13.011 1.00 92.50 158 PHE A C 1
ATOM 1173 O O . PHE A 1 158 ? 4.816 -6.019 13.662 1.00 92.50 158 PHE A O 1
ATOM 1180 N N . VAL A 1 159 ? 5.779 -4.009 13.586 1.00 91.31 159 VAL A N 1
ATOM 1181 C CA . VAL A 1 159 ? 5.921 -3.864 15.036 1.00 91.31 159 VAL A CA 1
ATOM 1182 C C . VAL A 1 159 ? 4.930 -2.813 15.560 1.00 91.31 159 VAL A C 1
ATOM 1184 O O . VAL A 1 159 ? 5.006 -1.659 15.133 1.00 91.31 159 VAL A O 1
ATOM 1187 N N . PRO A 1 160 ? 4.042 -3.163 16.515 1.00 89.25 160 PRO A N 1
ATOM 1188 C CA . PRO A 1 160 ? 3.914 -4.478 17.154 1.00 89.25 160 PRO A CA 1
ATOM 1189 C C . PRO A 1 160 ? 3.181 -5.512 16.282 1.00 89.25 160 PRO A C 1
ATOM 1191 O O . PRO A 1 160 ? 2.189 -5.198 15.634 1.00 89.25 160 PRO A O 1
ATOM 1194 N N . ASN A 1 161 ? 3.602 -6.778 16.339 1.00 87.25 161 ASN A N 1
ATOM 1195 C CA . ASN A 1 161 ? 3.011 -7.843 15.513 1.00 87.25 161 ASN A CA 1
ATOM 1196 C C . ASN A 1 161 ? 1.513 -8.070 15.797 1.00 87.25 161 ASN A C 1
ATOM 1198 O O . ASN A 1 161 ? 0.802 -8.592 14.951 1.00 87.25 161 ASN A O 1
ATOM 1202 N N . SER A 1 162 ? 1.017 -7.688 16.977 1.00 88.00 162 SER A N 1
ATOM 1203 C CA . SER A 1 162 ? -0.383 -7.887 17.371 1.00 88.00 162 SER A CA 1
ATOM 1204 C C . SER A 1 162 ? -1.380 -7.024 16.598 1.00 88.00 162 SER A C 1
ATOM 1206 O O . SER A 1 162 ? -2.561 -7.357 16.577 1.00 88.00 162 SER A O 1
ATOM 1208 N N . VAL A 1 163 ? -0.934 -5.923 15.982 1.00 93.12 163 VAL A N 1
ATOM 1209 C CA . VAL A 1 163 ? -1.828 -4.994 15.268 1.00 93.12 163 VAL A CA 1
ATOM 1210 C C . VAL A 1 163 ? -1.823 -5.202 13.762 1.00 93.12 163 VAL A C 1
ATOM 1212 O O . VAL A 1 163 ? -2.588 -4.538 13.066 1.00 93.12 163 VAL A O 1
ATOM 1215 N N . ALA A 1 164 ? -0.977 -6.100 13.251 1.00 93.50 164 ALA A N 1
ATOM 1216 C CA . ALA A 1 164 ? -0.898 -6.363 11.828 1.00 93.50 164 ALA A CA 1
ATOM 1217 C C . ALA A 1 164 ? -0.832 -7.849 11.508 1.00 93.50 164 ALA A C 1
ATOM 1219 O O . ALA A 1 164 ? -0.192 -8.636 12.199 1.00 93.50 164 ALA A O 1
ATOM 1220 N N . ARG A 1 165 ? -1.426 -8.212 10.378 1.00 94.44 165 ARG A N 1
ATOM 1221 C CA . ARG A 1 165 ? -1.288 -9.543 9.790 1.00 94.44 165 ARG A CA 1
ATOM 1222 C C . ARG A 1 165 ? -0.838 -9.443 8.344 1.00 94.44 165 ARG A C 1
ATOM 1224 O O . ARG A 1 165 ? -1.106 -8.454 7.665 1.00 94.44 165 ARG A O 1
ATOM 1231 N N . LEU A 1 166 ? -0.150 -10.477 7.882 1.00 92.94 166 LEU A N 1
ATOM 1232 C CA . LEU A 1 166 ? 0.320 -10.578 6.506 1.00 92.94 166 LEU A CA 1
ATOM 1233 C C . LEU A 1 166 ? -0.661 -11.419 5.702 1.00 92.94 166 LEU A C 1
ATOM 1235 O O . LEU A 1 166 ? -0.996 -12.537 6.088 1.00 92.94 166 LEU A O 1
ATOM 1239 N N . GLU A 1 167 ? -1.078 -10.892 4.561 1.00 92.56 167 GLU A N 1
ATOM 1240 C CA . GLU A 1 167 ? -1.896 -11.601 3.587 1.00 92.56 167 GLU A CA 1
ATOM 1241 C C . GLU A 1 167 ? -1.246 -11.545 2.205 1.00 92.56 167 GLU A C 1
ATOM 1243 O O . GLU A 1 167 ? -0.377 -10.717 1.915 1.00 92.56 167 GLU A O 1
ATOM 1248 N N . LYS A 1 168 ? -1.668 -12.451 1.322 1.00 91.25 168 LYS A N 1
ATOM 1249 C CA . LYS A 1 168 ? -1.242 -12.425 -0.076 1.00 91.25 168 LYS A CA 1
ATOM 1250 C C . LYS A 1 168 ? -1.726 -11.128 -0.724 1.00 91.25 168 LYS A C 1
ATOM 1252 O O . LYS A 1 168 ? -2.910 -10.812 -0.639 1.00 91.25 168 LYS A O 1
ATOM 1257 N N . ALA A 1 169 ? -0.831 -10.419 -1.411 1.00 90.50 169 ALA A N 1
ATOM 1258 C CA . ALA A 1 169 ? -1.214 -9.186 -2.080 1.00 90.50 169 ALA A CA 1
ATOM 1259 C C . ALA A 1 169 ? -2.267 -9.452 -3.174 1.00 90.50 169 ALA A C 1
ATOM 1261 O O . ALA A 1 169 ? -2.063 -10.339 -4.015 1.00 90.50 169 ALA A O 1
ATOM 1262 N N . PRO A 1 170 ? -3.374 -8.687 -3.196 1.00 90.00 170 PRO A N 1
ATOM 1263 C CA . PRO A 1 170 ? -4.315 -8.702 -4.308 1.00 90.00 170 PRO A CA 1
ATOM 1264 C C . PRO A 1 170 ? -3.628 -8.381 -5.638 1.00 90.00 170 PRO A C 1
ATOM 1266 O O . PRO A 1 170 ? -2.664 -7.618 -5.680 1.00 90.00 170 PRO A O 1
ATOM 1269 N N . SER A 1 171 ? -4.149 -8.908 -6.745 1.00 88.56 171 SER A N 1
ATOM 1270 C CA . SER A 1 171 ? -3.559 -8.760 -8.086 1.00 88.56 171 SER A CA 1
ATOM 1271 C C . SER A 1 171 ? -3.318 -7.309 -8.509 1.00 88.56 171 SER A C 1
ATOM 1273 O O . SER A 1 171 ? -2.337 -7.036 -9.192 1.00 88.56 171 SER A O 1
ATOM 1275 N N . PHE A 1 172 ? -4.174 -6.375 -8.089 1.00 87.06 172 PHE A N 1
ATOM 1276 C CA . PHE A 1 172 ? -4.075 -4.959 -8.456 1.00 87.06 172 PHE A CA 1
ATOM 1277 C C . PHE A 1 172 ? -2.943 -4.197 -7.733 1.00 87.06 172 PHE A C 1
ATOM 1279 O O . PHE A 1 172 ? -2.480 -3.172 -8.239 1.00 87.06 172 PHE A O 1
ATOM 1286 N N . VAL A 1 173 ? -2.463 -4.704 -6.589 1.00 87.50 173 VAL A N 1
ATOM 1287 C CA . VAL A 1 173 ? -1.293 -4.177 -5.846 1.00 87.50 173 VAL A CA 1
ATOM 1288 C C . VAL A 1 173 ? -0.091 -5.123 -5.865 1.00 87.50 173 VAL A C 1
ATOM 1290 O O . VAL A 1 173 ? 0.990 -4.753 -5.408 1.00 87.50 173 VAL A O 1
ATOM 1293 N N . ALA A 1 174 ? -0.241 -6.342 -6.383 1.00 83.25 174 ALA A N 1
ATOM 1294 C CA . ALA A 1 174 ? 0.829 -7.325 -6.428 1.00 83.25 174 ALA A CA 1
ATOM 1295 C C . ALA A 1 174 ? 1.963 -6.848 -7.349 1.00 83.25 174 ALA A C 1
ATOM 1297 O O . ALA A 1 174 ? 1.872 -6.894 -8.573 1.00 83.25 174 ALA A O 1
ATOM 1298 N N . MET A 1 175 ? 3.076 -6.432 -6.746 1.00 78.44 175 MET A N 1
ATOM 1299 C CA . MET A 1 175 ? 4.291 -5.988 -7.443 1.00 78.44 175 MET A CA 1
ATOM 1300 C C . MET A 1 175 ? 5.250 -7.152 -7.766 1.00 78.44 175 MET A C 1
ATOM 1302 O O . MET A 1 175 ? 6.454 -6.957 -7.898 1.00 78.44 175 MET A O 1
ATOM 1306 N N . GLY A 1 176 ? 4.733 -8.381 -7.857 1.00 72.88 176 GLY A N 1
ATOM 1307 C CA . GLY A 1 176 ? 5.508 -9.600 -8.100 1.00 72.88 176 GLY A CA 1
ATOM 1308 C C . GLY A 1 176 ? 4.822 -10.855 -7.554 1.00 72.88 176 GLY A C 1
ATOM 1309 O O . GLY A 1 176 ? 3.827 -10.774 -6.835 1.00 72.88 176 GLY A O 1
ATOM 1310 N N . SER A 1 177 ? 5.368 -12.033 -7.866 1.00 64.75 177 SER A N 1
ATOM 1311 C CA . SER A 1 177 ? 4.765 -13.346 -7.561 1.00 64.75 177 SER A CA 1
ATOM 1312 C C . SER A 1 177 ? 4.668 -13.699 -6.068 1.00 64.75 177 SER A C 1
ATOM 1314 O O . SER A 1 177 ? 3.997 -14.669 -5.724 1.00 64.75 177 SER A O 1
ATOM 1316 N N . SER A 1 178 ? 5.289 -12.908 -5.188 1.00 71.75 178 SER A N 1
ATOM 1317 C CA . SER A 1 178 ? 5.328 -13.135 -3.734 1.00 71.75 178 SER A CA 1
ATOM 1318 C C . SER A 1 178 ? 5.107 -11.851 -2.928 1.00 71.75 178 SER A C 1
ATOM 1320 O O . SER A 1 178 ? 5.593 -11.741 -1.800 1.00 71.75 178 SER A O 1
ATOM 1322 N N . ALA A 1 179 ? 4.425 -10.863 -3.516 1.00 83.50 179 ALA A N 1
ATOM 1323 C CA . ALA A 1 179 ? 4.072 -9.639 -2.810 1.00 83.50 179 ALA A CA 1
ATOM 1324 C C . ALA A 1 179 ? 3.107 -9.956 -1.653 1.00 83.50 179 ALA A C 1
ATOM 1326 O O . ALA A 1 179 ? 2.140 -10.708 -1.809 1.00 83.50 179 ALA A O 1
ATOM 1327 N N . VAL A 1 180 ? 3.394 -9.379 -0.491 1.00 90.44 180 VAL A N 1
ATOM 1328 C CA . VAL A 1 180 ? 2.604 -9.507 0.737 1.00 90.44 180 VAL A CA 1
ATOM 1329 C C . VAL A 1 180 ? 2.022 -8.145 1.082 1.00 90.44 180 VAL A C 1
ATOM 1331 O O . VAL A 1 180 ? 2.717 -7.131 1.002 1.00 90.44 180 VAL A O 1
ATOM 1334 N N . THR A 1 181 ? 0.748 -8.135 1.455 1.00 93.50 181 THR A N 1
ATOM 1335 C CA . THR A 1 181 ? 0.060 -6.958 1.980 1.00 93.50 181 THR A CA 1
ATOM 1336 C C . THR A 1 181 ? -0.066 -7.109 3.487 1.00 93.50 181 THR A C 1
ATOM 1338 O O . THR A 1 181 ? -0.539 -8.125 3.992 1.00 93.50 181 THR A O 1
ATOM 1341 N N . MET A 1 182 ? 0.360 -6.083 4.206 1.00 95.06 182 MET A N 1
ATOM 1342 C CA . MET A 1 182 ? 0.207 -5.952 5.643 1.00 95.06 182 MET A CA 1
ATOM 1343 C C . MET A 1 182 ? -1.126 -5.266 5.918 1.00 95.06 182 MET A C 1
ATOM 1345 O O . MET A 1 182 ? -1.342 -4.137 5.475 1.00 95.06 182 MET A O 1
ATOM 1349 N N . ILE A 1 183 ? -2.008 -5.960 6.630 1.00 96.75 183 ILE A N 1
ATOM 1350 C CA . ILE A 1 183 ? -3.288 -5.428 7.089 1.00 96.75 183 ILE A CA 1
ATOM 1351 C C . ILE A 1 183 ? -3.106 -4.992 8.532 1.00 96.75 183 ILE A C 1
ATOM 1353 O O . ILE A 1 183 ? -2.902 -5.843 9.395 1.00 96.75 183 ILE A O 1
ATOM 1357 N N . ILE A 1 184 ? -3.141 -3.684 8.768 1.00 96.75 184 ILE A N 1
ATOM 1358 C CA . ILE A 1 184 ? -2.874 -3.064 10.067 1.00 96.75 184 ILE A CA 1
ATOM 1359 C C . ILE A 1 184 ? -4.177 -2.467 10.600 1.00 96.75 184 ILE A C 1
ATOM 1361 O O . ILE A 1 184 ? -4.746 -1.575 9.970 1.00 96.75 184 ILE A O 1
ATOM 1365 N N . ASP A 1 185 ? -4.635 -2.932 11.759 1.00 95.69 185 ASP A N 1
ATOM 1366 C CA . ASP A 1 185 ? -5.845 -2.420 12.406 1.00 95.69 185 ASP A CA 1
ATOM 1367 C C . ASP A 1 185 ? -5.596 -1.008 12.956 1.00 95.69 185 ASP A C 1
ATOM 1369 O O . ASP A 1 185 ? -4.703 -0.785 13.781 1.00 95.69 185 ASP A O 1
ATOM 1373 N N . GLN A 1 186 ? -6.388 -0.033 12.504 1.00 93.50 186 GLN A N 1
ATOM 1374 C CA . GLN A 1 186 ? -6.203 1.366 12.879 1.00 93.50 186 GLN A CA 1
ATOM 1375 C C . GLN A 1 186 ? -6.480 1.625 14.368 1.00 93.50 186 GLN A C 1
ATOM 1377 O O . GLN A 1 186 ? -5.771 2.416 14.995 1.00 93.50 186 GLN A O 1
ATOM 1382 N N . GLN A 1 187 ? -7.492 0.979 14.952 1.00 91.50 187 GLN A N 1
ATOM 1383 C CA . GLN A 1 187 ? -7.872 1.202 16.349 1.00 91.50 187 GLN A CA 1
ATOM 1384 C C . GLN A 1 187 ? -6.866 0.563 17.304 1.00 91.50 187 GLN A C 1
ATOM 1386 O O . GLN A 1 187 ? -6.496 1.162 18.320 1.00 91.50 187 GLN A O 1
ATOM 1391 N N . ALA A 1 188 ? -6.394 -0.637 16.969 1.00 91.50 188 ALA A N 1
ATOM 1392 C CA . ALA A 1 188 ? -5.354 -1.313 17.727 1.00 91.50 188 ALA A CA 1
ATOM 1393 C C . ALA A 1 188 ? -4.026 -0.539 17.640 1.00 91.50 188 ALA A C 1
ATOM 1395 O O . ALA A 1 188 ? -3.353 -0.350 18.655 1.00 91.50 188 ALA A O 1
ATOM 1396 N N . LEU A 1 189 ? -3.691 0.002 16.461 1.00 92.31 189 LEU A N 1
ATOM 1397 C CA . LEU A 1 189 ? -2.497 0.827 16.268 1.00 92.31 189 LEU A CA 1
ATOM 1398 C C . LEU A 1 189 ? -2.555 2.158 17.034 1.00 92.31 189 LEU A C 1
ATOM 1400 O O . LEU A 1 189 ? -1.540 2.612 17.570 1.00 92.31 189 LEU A O 1
ATOM 1404 N N . ALA A 1 190 ? -3.730 2.787 17.118 1.00 88.12 190 ALA A N 1
ATOM 1405 C CA . ALA A 1 190 ? -3.904 4.019 17.884 1.00 88.12 190 ALA A CA 1
ATOM 1406 C C . ALA A 1 190 ? -3.538 3.814 19.365 1.00 88.12 190 ALA A C 1
ATOM 1408 O O . ALA A 1 190 ? -2.835 4.646 19.942 1.00 88.12 190 ALA A O 1
ATOM 1409 N N . LYS A 1 191 ? -3.933 2.668 19.939 1.00 88.50 191 LYS A N 1
ATOM 1410 C CA . LYS A 1 191 ? -3.647 2.269 21.329 1.00 88.50 191 LYS A CA 1
ATOM 1411 C C . LYS A 1 191 ? -2.223 1.742 21.537 1.00 88.50 191 LYS A C 1
ATOM 1413 O O . LYS A 1 191 ? -1.735 1.742 22.663 1.00 88.50 191 LYS A O 1
ATOM 1418 N N . ALA A 1 192 ? -1.560 1.283 20.478 1.00 86.12 192 ALA A N 1
ATOM 1419 C CA . ALA A 1 192 ? -0.216 0.729 20.564 1.00 86.12 192 ALA A CA 1
ATOM 1420 C C . ALA A 1 192 ? 0.843 1.805 20.888 1.00 86.12 192 ALA A C 1
ATOM 1422 O O . ALA A 1 192 ? 0.734 2.947 20.415 1.00 86.12 192 ALA A O 1
ATOM 1423 N N . PRO A 1 193 ? 1.903 1.456 21.641 1.00 82.88 193 PRO A N 1
ATOM 1424 C CA . PRO A 1 193 ? 3.047 2.341 21.841 1.00 82.88 193 PRO A CA 1
ATOM 1425 C C . PRO A 1 193 ? 3.758 2.634 20.509 1.00 82.88 193 PRO A C 1
ATOM 1427 O O . PRO A 1 193 ? 3.696 1.847 19.563 1.00 82.88 193 PRO A O 1
ATOM 1430 N N . MET A 1 194 ? 4.432 3.784 20.419 1.00 81.00 194 MET A N 1
ATOM 1431 C CA . MET A 1 194 ? 5.231 4.136 19.239 1.00 81.00 194 MET A CA 1
ATOM 1432 C C . MET A 1 194 ? 6.358 3.112 19.022 1.00 81.00 194 MET A C 1
ATOM 1434 O O . MET A 1 194 ? 7.041 2.770 19.991 1.00 81.00 194 MET A O 1
ATOM 1438 N N . PRO A 1 195 ? 6.626 2.680 17.774 1.00 78.25 195 PRO A N 1
ATOM 1439 C CA . PRO A 1 195 ? 7.823 1.906 17.468 1.00 78.25 195 PRO A CA 1
ATOM 1440 C C . PRO A 1 195 ? 9.063 2.711 17.874 1.00 78.25 195 PRO A C 1
ATOM 1442 O O . PRO A 1 195 ? 9.241 3.848 17.416 1.00 78.25 195 PRO A O 1
ATOM 1445 N N . ALA A 1 196 ? 9.879 2.148 18.769 1.00 73.06 196 ALA A N 1
ATOM 1446 C CA . ALA A 1 196 ? 11.029 2.835 19.346 1.00 73.06 196 ALA A CA 1
ATOM 1447 C C . ALA A 1 196 ? 11.998 3.311 18.250 1.00 73.06 196 ALA A C 1
ATOM 1449 O O . ALA A 1 196 ? 12.334 2.563 17.330 1.00 73.06 196 ALA A O 1
ATOM 1450 N N . SER A 1 197 ? 12.457 4.558 18.363 1.00 55.88 197 SER A N 1
ATOM 1451 C CA . SER A 1 197 ? 13.668 5.004 17.675 1.00 55.88 197 SER A CA 1
ATOM 1452 C C . SER A 1 197 ? 14.852 4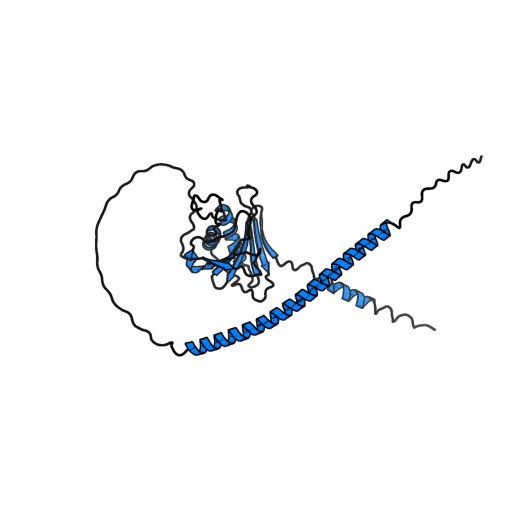.344 18.373 1.00 55.88 197 SER A C 1
ATOM 1454 O O . SER A 1 197 ? 14.953 4.408 19.597 1.00 55.88 197 SER A O 1
ATOM 1456 N N . GLU A 1 198 ? 15.702 3.639 17.630 1.00 44.88 198 GLU A N 1
ATOM 1457 C CA . GLU A 1 198 ? 16.888 3.025 18.229 1.00 44.88 198 GLU A CA 1
ATOM 1458 C C . GLU A 1 198 ? 17.779 4.118 18.846 1.00 44.88 198 GLU A C 1
ATOM 1460 O O . GLU A 1 198 ? 17.989 5.155 18.211 1.00 44.88 198 GLU A O 1
ATOM 1465 N N . PRO A 1 199 ? 18.294 3.933 20.073 1.00 40.44 199 PRO A N 1
ATOM 1466 C CA . PRO A 1 199 ? 19.238 4.874 20.643 1.00 40.44 199 PRO A CA 1
ATOM 1467 C C . PRO A 1 199 ? 20.589 4.709 19.945 1.00 40.44 199 PRO A C 1
ATOM 1469 O O . PRO A 1 199 ? 21.181 3.629 19.948 1.00 40.44 199 PRO A O 1
ATOM 1472 N N . VAL A 1 200 ? 21.107 5.806 19.389 1.00 39.62 200 VAL A N 1
ATOM 1473 C CA . VAL A 1 200 ? 22.542 5.952 19.138 1.00 39.62 200 VAL A CA 1
ATOM 1474 C C . VAL A 1 200 ? 23.232 5.798 20.491 1.00 39.62 200 VAL A C 1
ATOM 1476 O O . VAL A 1 200 ? 23.033 6.606 21.398 1.00 39.62 200 VAL A O 1
ATOM 1479 N N . ALA A 1 201 ? 23.987 4.715 20.649 1.00 35.31 201 ALA A N 1
ATOM 1480 C CA . ALA A 1 201 ? 24.745 4.441 21.854 1.00 35.31 201 ALA A CA 1
ATOM 1481 C C . ALA A 1 201 ? 25.725 5.590 22.137 1.00 35.31 201 ALA A C 1
ATOM 1483 O O . ALA A 1 201 ? 26.692 5.789 21.407 1.00 35.31 201 ALA A O 1
ATOM 1484 N N . ILE A 1 202 ? 25.506 6.302 23.240 1.00 36.38 202 ILE A N 1
ATOM 1485 C CA . ILE A 1 202 ? 26.581 6.959 23.980 1.00 36.38 202 ILE A CA 1
ATOM 1486 C C . ILE A 1 202 ? 26.605 6.278 25.342 1.00 36.38 202 ILE A C 1
ATOM 1488 O O . ILE A 1 202 ? 25.718 6.450 26.175 1.00 36.38 202 ILE A O 1
ATOM 1492 N N . ALA A 1 203 ? 27.602 5.417 25.506 1.00 41.53 203 ALA A N 1
ATOM 1493 C CA . ALA A 1 203 ? 27.927 4.762 26.756 1.00 41.53 203 ALA A CA 1
ATOM 1494 C C . ALA A 1 203 ? 28.246 5.806 27.836 1.00 41.53 203 ALA A C 1
ATOM 1496 O O . ALA A 1 203 ? 28.999 6.746 27.583 1.00 41.53 203 ALA A O 1
ATOM 1497 N N . GLY A 1 204 ? 27.736 5.609 29.054 1.00 30.52 204 GLY A N 1
ATOM 1498 C CA . GLY A 1 204 ? 28.179 6.418 30.183 1.00 30.52 204 GLY A CA 1
ATOM 1499 C C . GLY A 1 204 ? 27.373 6.295 31.470 1.00 30.52 204 GLY A C 1
ATOM 1500 O O . GLY A 1 204 ? 26.602 7.188 31.786 1.00 30.52 204 GLY A O 1
ATOM 1501 N N . ARG A 1 205 ? 27.729 5.278 32.266 1.00 30.59 205 ARG A N 1
ATOM 1502 C CA . ARG A 1 205 ? 27.772 5.284 33.745 1.00 30.59 205 ARG A CA 1
ATOM 1503 C C . ARG A 1 205 ? 26.537 4.805 34.538 1.00 30.59 205 ARG A C 1
ATOM 1505 O O . ARG A 1 205 ? 25.560 5.503 34.762 1.00 30.59 205 ARG A O 1
ATOM 1512 N N . THR A 1 206 ? 26.724 3.585 35.035 1.00 31.09 206 THR A N 1
ATOM 1513 C CA . THR A 1 206 ? 26.185 2.903 36.225 1.00 31.09 206 THR A CA 1
ATOM 1514 C C . THR A 1 206 ? 26.078 3.753 37.500 1.00 31.09 206 THR A C 1
ATOM 1516 O O . THR A 1 206 ? 26.999 4.526 37.756 1.00 31.09 206 THR A O 1
ATOM 1519 N N . VAL A 1 207 ? 25.068 3.491 38.349 1.00 37.03 207 VAL A N 1
ATOM 1520 C CA . VAL A 1 207 ? 25.141 2.838 39.693 1.00 37.03 207 VAL A CA 1
ATOM 1521 C C . VAL A 1 207 ? 23.693 2.590 40.213 1.00 37.03 207 VAL A C 1
ATOM 1523 O O . VAL A 1 207 ? 22.803 3.347 39.823 1.00 37.03 207 VAL A O 1
ATOM 1526 N N . PRO A 1 208 ? 23.423 1.518 40.997 1.00 47.09 208 PRO A N 1
ATOM 1527 C CA . PRO A 1 208 ? 22.083 1.013 41.324 1.00 47.09 208 PRO A CA 1
ATOM 1528 C C . PRO A 1 208 ? 21.598 1.425 42.727 1.00 47.09 208 PRO A C 1
ATOM 1530 O O . PRO A 1 208 ? 22.421 1.682 43.599 1.00 47.09 208 PRO A O 1
ATOM 1533 N N . GLU A 1 209 ? 20.287 1.360 42.983 1.00 29.75 209 GLU A N 1
ATOM 1534 C CA . GLU A 1 209 ? 19.777 1.168 44.348 1.00 29.75 209 GLU A CA 1
ATOM 1535 C C . GLU A 1 209 ? 18.461 0.376 44.338 1.00 29.75 209 GLU A C 1
ATOM 1537 O O . GLU A 1 209 ? 17.484 0.720 43.673 1.00 29.75 209 GLU A O 1
ATOM 1542 N N . GLN A 1 210 ? 18.522 -0.748 45.040 1.00 33.97 210 GLN A N 1
ATOM 1543 C CA . GLN A 1 210 ? 17.487 -1.723 45.360 1.00 33.97 210 GLN A CA 1
ATOM 1544 C C . GLN A 1 210 ? 17.102 -1.421 46.817 1.00 33.97 210 GLN A C 1
ATOM 1546 O O . GLN A 1 210 ? 18.003 -1.173 47.606 1.00 33.97 210 GLN A O 1
ATOM 1551 N N . GLU A 1 211 ? 15.826 -1.309 47.190 1.00 32.97 211 GLU A N 1
ATOM 1552 C CA . GLU A 1 211 ? 15.133 -2.280 48.061 1.00 32.97 211 GLU A CA 1
ATOM 1553 C C . GLU A 1 211 ? 13.717 -1.745 48.362 1.00 32.97 211 GLU A C 1
ATOM 1555 O O . GLU A 1 211 ? 13.563 -0.573 48.678 1.00 32.97 211 GLU A O 1
ATOM 1560 N N . SER A 1 212 ? 12.659 -2.530 48.101 1.00 35.34 212 SER A N 1
ATOM 1561 C CA . SER A 1 212 ? 11.879 -3.321 49.089 1.00 35.34 212 SER A CA 1
ATOM 1562 C C . SER A 1 212 ? 10.802 -2.465 49.800 1.00 35.34 212 SER A C 1
ATOM 1564 O O . SER A 1 212 ? 11.015 -1.292 50.041 1.00 35.34 212 SER A O 1
ATOM 1566 N N . MET A 1 213 ? 9.599 -2.902 50.166 1.00 32.47 213 MET A N 1
ATOM 1567 C CA . MET A 1 213 ? 8.903 -4.184 50.144 1.00 32.47 213 MET A CA 1
ATOM 1568 C C . MET A 1 213 ? 7.419 -3.930 50.519 1.00 32.47 213 MET A C 1
ATOM 1570 O O . MET A 1 213 ? 7.078 -2.839 50.972 1.00 32.47 213 MET A O 1
ATOM 1574 N N . ALA A 1 214 ? 6.617 -5.004 50.455 1.00 28.77 214 ALA A N 1
ATOM 1575 C CA . ALA A 1 214 ? 5.317 -5.231 51.112 1.00 28.77 214 ALA A CA 1
ATOM 1576 C C . ALA A 1 214 ? 4.066 -4.580 50.491 1.00 28.77 214 ALA A C 1
ATOM 1578 O O . ALA A 1 214 ? 4.109 -3.460 50.008 1.00 28.77 214 ALA A O 1
ATOM 1579 N N . ALA A 1 215 ? 2.864 -5.150 50.556 1.00 28.64 215 ALA A N 1
ATOM 1580 C CA . ALA A 1 215 ? 2.301 -6.492 50.766 1.00 28.64 215 ALA A CA 1
ATOM 1581 C C . ALA A 1 215 ? 0.772 -6.259 50.756 1.00 28.64 215 ALA A C 1
ATOM 1583 O O . ALA A 1 215 ? 0.325 -5.210 51.217 1.00 28.64 215 ALA A O 1
ATOM 1584 N N . GLY A 1 216 ? -0.038 -7.210 50.285 1.00 28.72 216 GLY A N 1
ATOM 1585 C CA . GLY A 1 216 ? -1.493 -7.142 50.475 1.00 28.72 216 GLY A CA 1
ATOM 1586 C C . GLY A 1 216 ? -2.292 -7.982 49.485 1.00 28.72 216 GLY A C 1
ATOM 1587 O O . GLY A 1 216 ? -2.525 -7.564 48.358 1.00 28.72 216 GLY A O 1
ATOM 1588 N N . GLN A 1 217 ? -2.678 -9.175 49.928 1.00 32.31 217 GLN A N 1
ATOM 1589 C CA . GLN A 1 217 ? -3.595 -10.115 49.280 1.00 32.31 217 GLN A CA 1
ATOM 1590 C C . GLN A 1 217 ? -5.054 -9.636 49.421 1.00 32.31 217 GLN A C 1
ATOM 1592 O O . GLN A 1 217 ? -5.367 -9.013 50.428 1.00 32.31 217 GLN A O 1
ATOM 1597 N N . ASP A 1 218 ? -5.944 -9.983 48.480 1.00 25.86 218 ASP A N 1
ATOM 1598 C CA . ASP A 1 218 ? -7.075 -10.876 48.791 1.00 25.86 218 ASP A CA 1
ATOM 1599 C C . ASP A 1 218 ? -7.877 -11.337 47.556 1.00 25.86 218 ASP A C 1
ATOM 1601 O O . ASP A 1 218 ? -7.981 -10.657 46.535 1.00 25.86 218 ASP A O 1
ATOM 1605 N N . LEU A 1 219 ? -8.410 -12.553 47.683 1.00 30.50 219 LEU A N 1
ATOM 1606 C CA . LEU A 1 219 ? -9.268 -13.299 46.757 1.00 30.50 219 LEU A CA 1
ATOM 1607 C C . LEU A 1 219 ? -10.741 -12.870 46.899 1.00 30.50 219 LEU A C 1
ATOM 1609 O O . LEU A 1 219 ? -11.184 -12.671 48.023 1.00 30.50 219 LEU A O 1
ATOM 1613 N N . GLN A 1 220 ? -11.541 -12.897 45.821 1.00 30.72 220 GLN A N 1
ATOM 1614 C CA . GLN A 1 220 ? -12.713 -13.796 45.697 1.00 30.72 220 GLN A CA 1
ATOM 1615 C C . GLN A 1 220 ? -13.587 -13.558 44.454 1.00 30.72 220 GLN A C 1
ATOM 1617 O O . GLN A 1 220 ? -13.589 -12.507 43.822 1.00 30.72 220 GLN A O 1
ATOM 1622 N N . ALA A 1 221 ? -14.295 -14.638 44.127 1.00 28.17 221 ALA A N 1
ATOM 1623 C CA . ALA A 1 221 ? -15.093 -14.941 42.954 1.00 28.17 221 ALA A CA 1
ATOM 1624 C C . ALA A 1 221 ? -16.532 -14.389 42.968 1.00 28.17 221 ALA A C 1
ATOM 1626 O O . ALA A 1 221 ? -17.073 -14.079 44.025 1.00 28.17 221 ALA A O 1
ATOM 1627 N N . ASN A 1 222 ? -17.133 -14.391 41.769 1.00 28.31 222 ASN A N 1
ATOM 1628 C CA . ASN A 1 222 ? -18.558 -14.492 41.378 1.00 28.31 222 ASN A CA 1
ATOM 1629 C C . ASN A 1 222 ? -18.835 -13.481 40.254 1.00 28.31 222 ASN A C 1
ATOM 1631 O O . ASN A 1 222 ? -18.380 -12.350 40.318 1.00 28.31 222 ASN A O 1
ATOM 1635 N N . GLY A 1 223 ? -19.572 -13.758 39.187 1.00 27.31 223 GLY A N 1
ATOM 1636 C CA . GLY A 1 223 ? -20.315 -14.926 38.741 1.00 27.31 223 GLY A CA 1
ATOM 1637 C C . GLY A 1 223 ? -20.895 -14.572 37.363 1.00 27.31 223 GLY A C 1
ATOM 1638 O O . GLY A 1 223 ? -21.162 -13.405 37.074 1.00 27.31 223 GLY A O 1
ATOM 1639 N N . PHE A 1 224 ? -21.033 -15.567 36.493 1.00 31.97 224 PHE A N 1
ATOM 1640 C CA . PHE A 1 224 ? -21.712 -15.428 35.204 1.00 31.97 224 PHE A CA 1
ATOM 1641 C C . PHE A 1 224 ? -23.207 -15.141 35.400 1.00 31.97 224 PHE A C 1
ATOM 1643 O O . PHE A 1 224 ? -23.816 -15.691 36.319 1.00 31.97 224 PHE A O 1
ATOM 1650 N N . PRO A 1 225 ? -23.835 -14.456 34.433 1.00 35.09 225 PRO A N 1
ATOM 1651 C CA . PRO A 1 225 ? -25.121 -14.923 33.957 1.00 35.09 225 PRO A CA 1
ATOM 1652 C C . PRO A 1 225 ? -25.055 -15.284 32.473 1.00 35.09 225 PRO A C 1
ATOM 1654 O O . PRO A 1 225 ? -24.616 -14.519 31.614 1.00 35.09 225 PRO A O 1
ATOM 1657 N N . TYR A 1 226 ? -25.523 -16.502 32.222 1.00 28.42 226 TYR A N 1
ATOM 1658 C CA . TYR A 1 226 ? -25.975 -17.027 30.944 1.00 28.42 226 TYR A CA 1
ATOM 1659 C C . TYR A 1 226 ? -26.902 -16.033 30.227 1.00 28.42 226 TYR A C 1
ATOM 1661 O O . TYR A 1 226 ? -27.805 -15.464 30.836 1.00 28.42 226 TYR A O 1
ATOM 1669 N N . SER A 1 227 ? -26.717 -15.878 28.917 1.00 36.97 227 SER A N 1
ATOM 1670 C CA . SER A 1 227 ? -27.730 -15.341 28.004 1.00 36.97 227 SER A CA 1
ATOM 1671 C C . SER A 1 227 ? -27.951 -16.377 26.909 1.00 36.97 227 SER A C 1
ATOM 1673 O O . SER A 1 227 ? -27.170 -16.504 25.969 1.00 36.97 227 SER A O 1
ATOM 1675 N N . GLU A 1 228 ? -28.993 -17.173 27.098 1.00 38.78 228 GLU A N 1
ATOM 1676 C CA . GLU A 1 228 ? -29.504 -18.169 26.169 1.00 38.78 228 GLU A CA 1
ATOM 1677 C C . GLU A 1 228 ? -30.473 -17.471 25.204 1.00 38.78 228 GLU A C 1
ATOM 1679 O O . GLU A 1 228 ? -31.506 -16.961 25.630 1.00 38.78 228 GLU A O 1
ATOM 1684 N N . SER A 1 229 ? -30.103 -17.351 23.922 1.00 41.97 229 SER A N 1
ATOM 1685 C CA . SER A 1 229 ? -31.018 -17.152 22.773 1.00 41.97 229 SER A CA 1
ATOM 1686 C C . SER A 1 229 ? -30.244 -16.910 21.465 1.00 41.97 229 SER A C 1
ATOM 1688 O O . SER A 1 229 ? -30.102 -15.780 21.012 1.00 41.97 229 SER A O 1
ATOM 1690 N N . ALA A 1 230 ? -29.743 -17.970 20.816 1.00 44.84 230 ALA A N 1
ATOM 1691 C CA . ALA A 1 230 ? -29.269 -17.866 19.421 1.00 44.84 230 ALA A CA 1
ATOM 1692 C C . ALA A 1 230 ? -29.237 -19.196 18.638 1.00 44.84 230 ALA A C 1
ATOM 1694 O O . ALA A 1 230 ? -28.592 -19.278 17.596 1.00 44.84 230 ALA A O 1
ATOM 1695 N N . ALA A 1 231 ? -29.902 -20.257 19.103 1.00 45.03 231 ALA A N 1
ATOM 1696 C CA . ALA A 1 231 ? -29.754 -21.583 18.491 1.00 45.03 231 ALA A CA 1
ATOM 1697 C C . ALA A 1 231 ? -30.606 -21.815 17.223 1.00 45.03 231 ALA A C 1
ATOM 1699 O O . ALA A 1 231 ? -30.419 -22.827 16.560 1.00 45.03 231 ALA A O 1
ATOM 1700 N N . LEU A 1 232 ? -31.507 -20.898 16.844 1.00 48.25 232 LEU A N 1
ATOM 1701 C CA . LEU A 1 232 ? -32.414 -21.105 15.700 1.00 48.25 232 LEU A CA 1
ATOM 1702 C C . LEU A 1 232 ? -31.918 -20.528 14.359 1.00 48.25 232 LEU A C 1
ATOM 1704 O O . LEU A 1 232 ? -32.526 -20.804 13.334 1.00 48.25 232 LEU A O 1
ATOM 1708 N N . ASN A 1 233 ? -30.796 -19.798 14.334 1.00 58.50 233 ASN A N 1
ATOM 1709 C CA . ASN A 1 233 ? -30.268 -19.163 13.110 1.00 58.50 233 ASN A CA 1
ATOM 1710 C C . ASN A 1 233 ? -29.034 -19.870 12.512 1.00 58.50 233 ASN A C 1
ATOM 1712 O O . ASN A 1 233 ? -28.514 -19.436 11.485 1.00 58.50 233 ASN A O 1
ATOM 1716 N N . GLY A 1 234 ? -28.526 -20.926 13.157 1.00 69.50 234 GLY A N 1
ATOM 1717 C CA . GLY A 1 234 ? -27.297 -21.611 12.737 1.00 69.50 234 GLY A CA 1
ATOM 1718 C C . GLY A 1 234 ? -27.472 -22.441 11.464 1.00 69.50 234 GLY A C 1
ATOM 1719 O O . GLY A 1 234 ? -26.679 -22.314 10.533 1.00 69.50 234 GLY A O 1
ATOM 1720 N N . ASP A 1 235 ? -28.539 -23.238 11.393 1.00 71.31 235 ASP A N 1
ATOM 1721 C CA . ASP A 1 235 ? -28.768 -24.161 10.274 1.00 71.31 235 ASP A CA 1
ATOM 1722 C C . ASP A 1 235 ? -29.142 -23.437 8.973 1.00 71.31 235 ASP A C 1
ATOM 1724 O O . ASP A 1 235 ? -28.699 -23.826 7.891 1.00 71.31 235 ASP A O 1
ATOM 1728 N N . GLU A 1 236 ? -29.886 -22.331 9.054 1.00 74.31 236 GLU A N 1
ATOM 1729 C CA . GLU A 1 236 ? -30.216 -21.511 7.881 1.00 74.31 236 GLU A CA 1
ATOM 1730 C C . GLU A 1 236 ? -28.970 -20.808 7.312 1.00 74.31 236 GLU A C 1
ATOM 1732 O O . GLU A 1 236 ? -28.774 -20.749 6.095 1.00 74.31 236 GLU A O 1
ATOM 1737 N N . LEU A 1 237 ? -28.062 -20.356 8.187 1.00 78.25 237 LEU A N 1
ATOM 1738 C CA . LEU A 1 237 ? -26.779 -19.774 7.791 1.00 78.25 237 LEU A CA 1
ATOM 1739 C C . LEU A 1 237 ? -25.871 -20.810 7.110 1.00 78.25 237 LEU A C 1
ATOM 1741 O O . LEU A 1 237 ? -25.196 -20.491 6.128 1.00 78.25 237 LEU A O 1
ATOM 1745 N N . LEU A 1 238 ? -25.855 -22.045 7.619 1.00 81.38 238 LEU A N 1
ATOM 1746 C CA . LEU A 1 238 ? -25.066 -23.138 7.052 1.00 81.38 238 LEU A CA 1
ATOM 1747 C C . LEU A 1 238 ? -25.572 -23.542 5.667 1.00 81.38 238 LEU A C 1
ATOM 1749 O O . LEU A 1 238 ? -24.764 -23.673 4.748 1.00 81.38 238 LEU A O 1
ATOM 1753 N N . ASN A 1 239 ? -26.889 -23.660 5.492 1.00 82.62 239 ASN A N 1
ATOM 1754 C CA . ASN A 1 239 ? -27.481 -23.965 4.188 1.00 82.62 239 ASN A CA 1
ATOM 1755 C C . ASN A 1 239 ? -27.184 -22.859 3.167 1.00 82.62 239 ASN A C 1
ATOM 1757 O O . ASN A 1 239 ? -26.701 -23.146 2.073 1.00 82.62 239 ASN A O 1
ATOM 1761 N N . LYS A 1 240 ? -27.320 -21.586 3.563 1.00 88.50 240 LYS A N 1
ATOM 1762 C CA . LYS A 1 240 ? -26.963 -20.446 2.707 1.00 88.50 240 LYS A CA 1
ATOM 1763 C C . LYS A 1 240 ? -25.481 -20.442 2.312 1.00 88.50 240 LYS A C 1
ATOM 1765 O O . LYS A 1 240 ? -25.142 -20.147 1.168 1.00 88.50 240 LYS A O 1
ATOM 1770 N N . LYS A 1 241 ? -24.581 -20.796 3.236 1.00 90.00 241 LYS A N 1
ATOM 1771 C CA . LYS A 1 241 ? -23.142 -20.928 2.950 1.00 90.00 241 LYS A CA 1
ATOM 1772 C C . LYS A 1 241 ? -22.837 -22.072 1.986 1.00 90.00 241 LYS A C 1
ATOM 1774 O O . LYS A 1 241 ? -21.914 -21.954 1.180 1.00 90.00 241 LYS A O 1
ATOM 1779 N N . LEU A 1 242 ? -23.589 -23.167 2.072 1.00 92.00 242 LEU A N 1
ATOM 1780 C CA . LEU A 1 242 ? -23.440 -24.311 1.181 1.00 92.00 242 LEU A CA 1
ATOM 1781 C C . LEU A 1 242 ? -23.854 -23.958 -0.256 1.00 92.00 242 LEU A C 1
ATOM 1783 O O . LEU A 1 242 ? -23.139 -24.312 -1.197 1.00 92.00 242 LEU A O 1
ATOM 1787 N N . ASP A 1 243 ? -24.948 -23.211 -0.410 1.00 92.50 243 ASP A N 1
ATOM 1788 C CA . ASP A 1 243 ? -25.424 -22.728 -1.709 1.00 92.50 243 ASP A CA 1
ATOM 1789 C C . ASP A 1 243 ? -24.451 -21.709 -2.321 1.00 92.50 243 ASP A C 1
ATOM 1791 O O . ASP A 1 243 ? -24.024 -21.879 -3.464 1.00 92.50 243 ASP A O 1
ATOM 1795 N N . GLU A 1 244 ? -23.961 -20.741 -1.532 1.00 91.62 244 GLU A N 1
ATOM 1796 C CA . GLU A 1 244 ? -22.922 -19.789 -1.968 1.00 91.62 244 GLU A CA 1
ATOM 1797 C C . GLU A 1 244 ? -21.655 -20.503 -2.483 1.00 91.62 244 GLU A C 1
ATOM 1799 O O . GLU A 1 244 ? -21.052 -20.091 -3.479 1.00 91.62 244 GLU A O 1
ATOM 1804 N N . LEU A 1 245 ? -21.238 -21.596 -1.830 1.00 90.00 245 LEU A N 1
ATOM 1805 C CA . LEU A 1 245 ? -20.081 -22.385 -2.266 1.00 90.00 245 LEU A CA 1
ATOM 1806 C C . LEU A 1 245 ? -20.337 -23.138 -3.573 1.00 90.00 245 LEU A C 1
ATOM 1808 O O . LEU A 1 245 ? -19.409 -23.315 -4.373 1.00 90.00 245 LEU A O 1
ATOM 1812 N N . ARG A 1 246 ? -21.571 -23.591 -3.798 1.00 93.50 246 ARG A N 1
ATOM 1813 C CA . ARG A 1 246 ? -21.957 -24.279 -5.030 1.00 93.50 246 ARG A CA 1
ATOM 1814 C C . ARG A 1 246 ? -21.927 -23.317 -6.212 1.00 93.50 246 ARG A C 1
ATOM 1816 O O . ARG A 1 246 ? -21.250 -23.607 -7.200 1.00 93.50 246 ARG A O 1
ATOM 1823 N N . ASP A 1 247 ? -22.532 -22.146 -6.050 1.00 95.69 247 ASP A N 1
ATOM 1824 C CA . ASP A 1 247 ? -22.561 -21.095 -7.069 1.00 95.69 247 ASP A CA 1
ATOM 1825 C C . ASP A 1 247 ? -21.148 -20.595 -7.395 1.00 95.69 247 ASP A C 1
ATOM 1827 O O . ASP A 1 247 ? -20.764 -20.476 -8.563 1.00 95.69 247 ASP A O 1
ATOM 1831 N N . ALA A 1 248 ? -20.311 -20.389 -6.372 1.00 93.44 248 ALA A N 1
ATOM 1832 C CA . ALA A 1 248 ? -18.916 -19.994 -6.561 1.00 93.44 248 ALA A CA 1
ATOM 1833 C C . ALA A 1 248 ? -18.107 -21.047 -7.340 1.00 93.44 248 ALA A C 1
ATOM 1835 O O . ALA A 1 248 ? -17.220 -20.705 -8.131 1.00 93.44 248 ALA A O 1
ATOM 1836 N N . ARG A 1 249 ? -18.401 -22.337 -7.143 1.00 93.50 249 ARG A N 1
ATOM 1837 C CA . ARG A 1 249 ? -17.732 -23.426 -7.864 1.00 93.50 249 ARG A CA 1
ATOM 1838 C C . ARG A 1 249 ? -18.147 -23.469 -9.333 1.00 93.50 249 ARG A C 1
ATOM 1840 O O . ARG A 1 249 ? -17.287 -23.666 -10.192 1.00 93.50 249 ARG A O 1
ATOM 1847 N N . GLU A 1 250 ? -19.427 -23.271 -9.631 1.00 95.56 250 GLU A N 1
ATOM 1848 C CA . GLU A 1 250 ? -19.921 -23.218 -11.011 1.00 95.56 250 GLU A CA 1
ATOM 1849 C C . GLU A 1 250 ? -19.394 -21.988 -11.755 1.00 95.56 250 GLU A C 1
ATOM 1851 O O . GLU A 1 250 ? -18.895 -22.110 -12.878 1.00 95.56 250 GLU A O 1
ATOM 1856 N N . ALA A 1 251 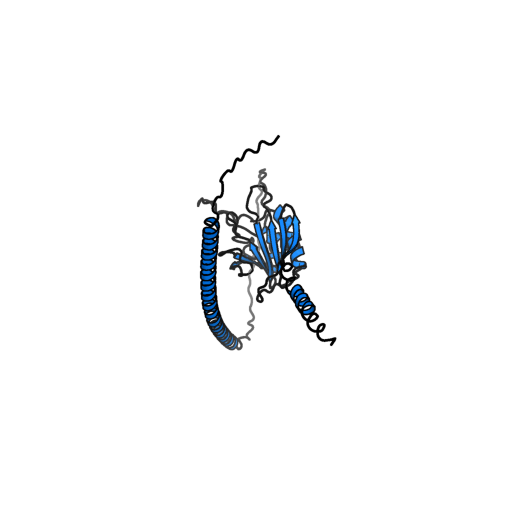? -19.374 -20.829 -11.095 1.00 93.81 251 ALA A N 1
ATOM 1857 C CA . ALA A 1 251 ? -18.784 -19.613 -11.642 1.00 93.81 251 ALA A CA 1
ATOM 1858 C C . ALA A 1 251 ? -17.282 -19.777 -11.931 1.00 93.81 251 ALA A C 1
ATOM 1860 O O . ALA A 1 251 ? -16.803 -19.340 -12.979 1.00 93.81 251 ALA A O 1
ATOM 1861 N N . ASN A 1 252 ? -16.530 -20.442 -11.045 1.00 89.56 252 ASN A N 1
ATOM 1862 C CA . ASN A 1 252 ? -15.118 -20.742 -11.303 1.00 89.56 252 ASN A CA 1
ATOM 1863 C C . ASN A 1 252 ? -14.937 -21.693 -12.489 1.00 89.56 252 ASN A C 1
ATOM 1865 O O . ASN A 1 252 ? -14.074 -21.454 -13.327 1.00 89.56 252 ASN A O 1
ATOM 1869 N N . LYS A 1 253 ? -15.795 -22.710 -12.628 1.00 96.56 253 LYS A N 1
ATOM 1870 C CA . LYS A 1 253 ? -15.750 -23.630 -13.773 1.00 96.56 253 LYS A CA 1
ATOM 1871 C C . LYS A 1 253 ? -15.964 -22.904 -15.107 1.00 96.56 253 LYS A C 1
ATOM 1873 O O . LYS A 1 253 ? -15.290 -23.218 -16.088 1.00 96.56 253 LYS A O 1
ATOM 1878 N N . LEU A 1 254 ? -16.873 -21.926 -15.146 1.00 94.50 254 LEU A N 1
ATOM 1879 C CA . LEU A 1 254 ? -17.093 -21.082 -16.326 1.00 94.50 254 LEU A CA 1
ATOM 1880 C C . LEU A 1 254 ? -15.864 -20.216 -16.629 1.00 94.50 254 LEU A C 1
ATOM 1882 O O . LEU A 1 254 ? -15.365 -20.242 -17.757 1.00 94.50 254 LEU A O 1
ATOM 1886 N N . LYS A 1 255 ? -15.316 -19.532 -15.618 1.00 97.12 255 LYS A N 1
ATOM 1887 C CA . LYS A 1 255 ? -14.110 -18.700 -15.765 1.00 97.12 255 LYS A CA 1
ATOM 1888 C C . LYS A 1 255 ? -12.902 -19.503 -16.242 1.00 97.12 255 LYS A C 1
ATOM 1890 O O . LYS A 1 255 ? -12.176 -19.045 -17.119 1.00 97.12 255 LYS A O 1
ATOM 1895 N N . ASP A 1 256 ? -12.709 -20.717 -15.735 1.00 93.19 256 ASP A N 1
ATOM 1896 C CA . ASP A 1 256 ? -11.615 -21.589 -16.168 1.00 93.19 256 ASP A CA 1
ATOM 1897 C C . ASP A 1 256 ? -11.735 -21.971 -17.652 1.00 93.19 256 ASP A C 1
ATOM 1899 O O . ASP A 1 256 ? -10.725 -22.046 -18.360 1.00 93.19 256 ASP A O 1
ATOM 1903 N N . SER A 1 257 ? -12.963 -22.156 -18.154 1.00 96.12 257 SER A N 1
ATOM 1904 C CA . SER A 1 257 ? -13.199 -22.436 -19.575 1.00 96.12 257 SER A CA 1
ATOM 1905 C C . SER A 1 257 ? -12.888 -21.232 -20.472 1.00 96.12 257 SER A C 1
ATOM 1907 O O . SER A 1 257 ? -12.250 -21.395 -21.513 1.00 96.12 257 SER A O 1
ATOM 1909 N N . GLU A 1 258 ? -13.233 -20.019 -20.037 1.00 96.62 258 GLU A N 1
ATOM 1910 C CA . GLU A 1 258 ? -12.918 -18.776 -20.746 1.00 96.62 258 GLU A CA 1
ATOM 1911 C C . GLU A 1 258 ? -11.413 -18.470 -20.715 1.00 96.62 258 GLU A C 1
ATOM 1913 O O . GLU A 1 258 ? -10.802 -18.107 -21.719 1.00 96.62 258 GLU A O 1
ATOM 1918 N N . ILE A 1 259 ? -10.750 -18.720 -19.585 1.00 96.88 259 ILE A N 1
ATOM 1919 C CA . ILE A 1 259 ? -9.291 -18.608 -19.493 1.00 96.88 259 ILE A CA 1
ATOM 1920 C C . ILE A 1 259 ? -8.618 -19.583 -20.469 1.00 96.88 259 ILE A C 1
ATOM 1922 O O . ILE A 1 259 ? -7.602 -19.242 -21.086 1.00 96.88 259 ILE A O 1
ATOM 1926 N N . ALA A 1 260 ? -9.158 -20.794 -20.634 1.00 97.12 260 ALA A N 1
ATOM 1927 C CA . ALA A 1 260 ? -8.623 -21.768 -21.579 1.00 97.12 260 ALA A CA 1
ATOM 1928 C C . ALA A 1 260 ? -8.772 -21.309 -23.041 1.00 97.12 260 ALA A C 1
ATOM 1930 O O . ALA A 1 260 ? -7.827 -21.465 -23.825 1.00 97.12 260 ALA A O 1
ATOM 1931 N N . THR A 1 261 ? -9.907 -20.707 -23.414 1.00 97.62 261 THR A N 1
ATOM 1932 C CA . THR A 1 261 ? -10.113 -20.171 -24.770 1.00 97.62 261 THR A CA 1
ATOM 1933 C C . THR A 1 261 ? -9.213 -18.966 -25.034 1.00 97.62 261 THR A C 1
ATOM 1935 O O . THR A 1 261 ? -8.469 -18.977 -26.019 1.00 97.62 261 THR A O 1
ATOM 1938 N N . LEU A 1 262 ? -9.157 -17.999 -24.115 1.00 96.25 262 LEU A N 1
ATOM 1939 C CA . LEU A 1 262 ? -8.303 -16.812 -24.236 1.00 96.25 262 LEU A CA 1
ATOM 1940 C C . LEU A 1 262 ? -6.816 -17.175 -24.328 1.00 96.25 262 LEU A C 1
ATOM 1942 O O . LEU A 1 262 ? -6.073 -16.606 -25.130 1.00 96.25 262 LEU A O 1
ATOM 1946 N N . LYS A 1 263 ? -6.360 -18.182 -23.573 1.00 96.81 263 LYS A N 1
ATOM 1947 C CA . LYS A 1 263 ? -4.987 -18.700 -23.701 1.00 96.81 263 LYS A CA 1
ATOM 1948 C C . LYS A 1 263 ? -4.714 -19.277 -25.089 1.00 96.81 263 LYS A C 1
ATOM 1950 O O . LYS A 1 263 ? -3.625 -19.070 -25.632 1.00 96.81 263 LYS A O 1
ATOM 1955 N N . LYS A 1 264 ? -5.679 -19.989 -25.678 1.00 98.12 264 LYS A N 1
ATOM 1956 C CA . LYS A 1 264 ? -5.558 -20.543 -27.035 1.00 98.12 264 LYS A CA 1
ATOM 1957 C C . LYS A 1 264 ? -5.483 -19.430 -28.085 1.00 98.12 264 LYS A C 1
ATOM 1959 O O . LYS A 1 264 ? -4.660 -19.516 -28.998 1.00 98.12 264 LYS A O 1
ATOM 1964 N N . GLU A 1 265 ? -6.273 -18.372 -27.928 1.00 96.12 265 GLU A N 1
ATOM 1965 C CA . GLU A 1 265 ? -6.237 -17.194 -28.803 1.00 96.12 265 GLU A CA 1
ATOM 1966 C C . GLU A 1 265 ? -4.925 -16.415 -28.677 1.00 96.12 265 GLU A C 1
ATOM 1968 O O . GLU A 1 265 ? -4.287 -16.111 -29.687 1.00 96.12 265 GLU A O 1
ATOM 1973 N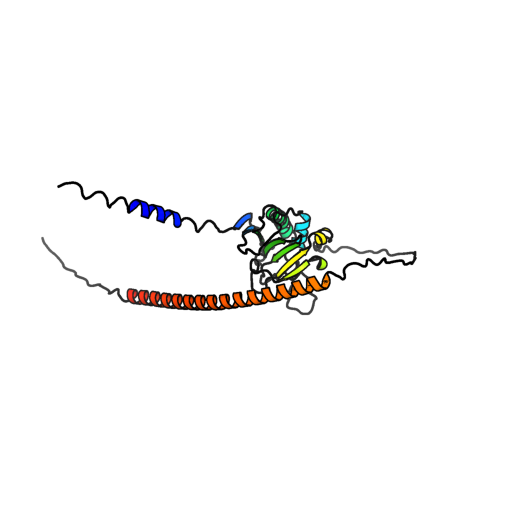 N . ALA A 1 266 ? -4.443 -16.185 -27.453 1.00 97.00 266 ALA A N 1
ATOM 1974 C CA . ALA A 1 266 ? -3.153 -15.542 -27.214 1.00 97.00 266 ALA A CA 1
ATOM 1975 C C . ALA A 1 266 ? -1.993 -16.337 -27.837 1.00 97.00 266 ALA A C 1
ATOM 1977 O O . ALA A 1 266 ? -1.091 -15.766 -28.458 1.00 97.00 266 ALA A O 1
ATOM 1978 N N . ALA A 1 267 ? -2.029 -17.670 -27.736 1.00 97.12 267 ALA A N 1
ATOM 1979 C CA . ALA A 1 267 ? -1.048 -18.535 -28.383 1.00 97.12 267 ALA A CA 1
ATOM 1980 C C . ALA A 1 267 ? -1.112 -18.447 -29.918 1.00 97.12 267 ALA A C 1
ATOM 1982 O O . ALA A 1 267 ? -0.066 -18.476 -30.574 1.00 97.12 267 ALA A O 1
ATOM 1983 N N . ARG A 1 268 ? -2.313 -18.308 -30.496 1.00 97.00 268 ARG A N 1
ATOM 1984 C CA . ARG A 1 268 ? -2.503 -18.111 -31.939 1.00 97.00 268 ARG A CA 1
ATOM 1985 C C . ARG A 1 268 ? -1.933 -16.768 -32.400 1.00 97.00 268 ARG A C 1
ATOM 1987 O O . ARG A 1 268 ? -1.096 -16.758 -33.300 1.00 97.00 268 ARG A O 1
ATOM 1994 N N . MET A 1 269 ? -2.287 -15.670 -31.733 1.00 96.75 269 MET A N 1
ATOM 1995 C CA . MET A 1 269 ? -1.767 -14.334 -32.057 1.00 96.75 269 MET A CA 1
ATOM 1996 C C . MET A 1 269 ? -0.240 -14.266 -31.947 1.00 96.75 269 MET A C 1
ATOM 1998 O O . MET A 1 269 ? 0.428 -13.699 -32.810 1.00 96.75 269 MET A O 1
ATOM 2002 N N . LYS A 1 270 ? 0.345 -14.907 -30.928 1.00 97.06 270 LYS A N 1
ATOM 2003 C CA . LYS A 1 270 ? 1.805 -14.975 -30.771 1.00 97.06 270 LYS A CA 1
ATOM 2004 C C . LYS A 1 270 ? 2.489 -15.673 -31.953 1.00 97.06 270 LYS A C 1
ATOM 2006 O O . LYS A 1 270 ? 3.566 -15.244 -32.368 1.00 97.06 270 LYS A O 1
ATOM 2011 N N . LYS A 1 271 ? 1.885 -16.735 -32.500 1.00 96.69 271 LYS A N 1
ATOM 2012 C CA . LYS A 1 271 ? 2.400 -17.417 -33.700 1.00 96.69 271 LYS A CA 1
ATOM 2013 C C . LYS A 1 271 ? 2.293 -16.528 -34.938 1.00 96.69 271 LYS A C 1
ATOM 2015 O O . LYS A 1 271 ? 3.277 -16.410 -35.662 1.00 96.69 271 LYS A O 1
ATOM 2020 N N . GLU A 1 272 ? 1.159 -15.859 -35.136 1.00 95.94 272 GLU A N 1
ATOM 2021 C CA . GLU A 1 272 ? 0.961 -14.938 -36.265 1.00 95.94 272 GLU A CA 1
ATOM 2022 C C . GLU A 1 272 ? 1.952 -13.766 -36.230 1.00 95.94 272 GLU A C 1
ATOM 2024 O O . GLU A 1 272 ? 2.561 -13.441 -37.249 1.00 95.94 272 GLU A O 1
ATOM 2029 N N . LEU A 1 273 ? 2.197 -13.175 -35.056 1.00 94.31 273 LEU A N 1
ATOM 2030 C CA . LEU A 1 273 ? 3.198 -12.114 -34.901 1.00 94.31 273 LEU A CA 1
ATOM 2031 C C . LEU A 1 273 ? 4.613 -12.597 -35.223 1.00 94.31 273 LEU A C 1
ATOM 2033 O O . LEU A 1 273 ? 5.376 -11.874 -35.863 1.00 94.31 273 LEU A O 1
ATOM 2037 N N . ARG A 1 274 ? 4.968 -13.821 -34.815 1.00 94.94 274 ARG A N 1
ATOM 2038 C CA . ARG A 1 274 ? 6.272 -14.406 -35.145 1.00 94.94 274 ARG A CA 1
ATOM 2039 C C . ARG A 1 274 ? 6.420 -14.624 -36.650 1.00 94.94 274 ARG A C 1
ATOM 2041 O O . ARG A 1 274 ? 7.444 -14.244 -37.208 1.00 94.94 274 ARG A O 1
ATOM 2048 N N . GLN A 1 275 ? 5.387 -15.151 -37.303 1.00 96.31 275 GLN A N 1
ATOM 2049 C CA . GLN A 1 275 ? 5.374 -15.331 -38.753 1.00 96.31 275 GLN A CA 1
ATOM 2050 C C . GLN A 1 275 ? 5.521 -13.988 -39.484 1.00 96.31 275 GLN A C 1
ATOM 2052 O O . GLN A 1 275 ? 6.395 -13.839 -40.333 1.00 96.31 275 GLN A O 1
ATOM 2057 N N . ARG A 1 276 ? 4.742 -12.970 -39.094 1.00 94.00 276 ARG A N 1
ATOM 2058 C CA . ARG A 1 276 ? 4.837 -11.608 -39.652 1.00 94.00 276 ARG A CA 1
ATOM 2059 C C . ARG A 1 276 ? 6.230 -11.006 -39.454 1.00 94.00 276 ARG A C 1
ATOM 2061 O O . ARG A 1 276 ? 6.740 -10.332 -40.345 1.00 94.00 276 ARG A O 1
ATOM 2068 N N . ALA A 1 277 ? 6.862 -11.239 -38.303 1.00 95.00 277 ALA A N 1
ATOM 2069 C CA . ALA A 1 277 ? 8.219 -10.764 -38.040 1.00 95.00 277 ALA A CA 1
ATOM 2070 C C . ALA A 1 277 ? 9.256 -11.438 -38.957 1.00 95.00 277 ALA A C 1
ATOM 2072 O O . ALA A 1 277 ? 10.166 -10.767 -39.453 1.00 95.00 277 ALA A O 1
ATOM 2073 N N . GLU A 1 278 ? 9.105 -12.737 -39.218 1.00 95.19 278 GLU A N 1
ATOM 2074 C CA . GLU A 1 278 ? 9.954 -13.490 -40.147 1.00 95.19 278 GLU A CA 1
ATOM 2075 C C . GLU A 1 278 ? 9.738 -13.037 -41.603 1.00 95.19 278 GLU A C 1
ATOM 2077 O O . GLU A 1 278 ? 10.717 -12.773 -42.304 1.00 95.19 278 GLU A O 1
ATOM 2082 N N . GLU A 1 279 ? 8.490 -12.817 -42.028 1.00 92.44 279 GLU A N 1
ATOM 2083 C CA . GLU A 1 279 ? 8.150 -12.265 -43.350 1.00 92.44 279 GLU A CA 1
ATOM 2084 C C . GLU A 1 279 ? 8.742 -10.862 -43.552 1.00 92.44 279 GLU A C 1
ATOM 2086 O O . GLU A 1 279 ? 9.397 -10.592 -44.561 1.00 92.44 279 GLU A O 1
ATOM 2091 N N . VAL A 1 280 ? 8.598 -9.968 -42.567 1.00 90.69 280 VAL A N 1
ATOM 2092 C CA . VAL A 1 280 ? 9.193 -8.621 -42.620 1.00 90.69 280 VAL A CA 1
ATOM 2093 C C . VAL A 1 280 ? 10.719 -8.696 -42.695 1.00 90.69 280 VAL A C 1
ATOM 2095 O O . VAL A 1 280 ? 11.342 -7.915 -43.422 1.00 90.69 280 VAL A O 1
ATOM 2098 N N . LYS A 1 281 ? 11.346 -9.634 -41.977 1.00 92.44 281 LYS A N 1
ATOM 2099 C CA . LYS A 1 281 ? 12.797 -9.844 -42.039 1.00 92.44 281 LYS A CA 1
ATOM 2100 C C . LYS A 1 281 ? 13.231 -10.352 -43.419 1.00 92.44 281 LYS A C 1
ATOM 2102 O O . LYS A 1 281 ? 14.211 -9.837 -43.960 1.00 92.44 281 LYS A O 1
ATOM 2107 N N . ALA A 1 282 ? 12.489 -11.286 -44.014 1.00 90.44 282 ALA A N 1
ATOM 2108 C CA . ALA A 1 282 ? 12.756 -11.806 -45.354 1.00 90.44 282 ALA A CA 1
ATOM 2109 C C . ALA A 1 282 ? 12.616 -10.719 -46.434 1.00 90.44 282 ALA A C 1
ATOM 2111 O O . ALA A 1 282 ? 13.505 -10.564 -47.270 1.00 90.44 282 ALA A O 1
ATOM 2112 N N . LEU A 1 283 ? 11.565 -9.894 -46.365 1.00 86.69 283 LEU A N 1
ATOM 2113 C CA . LEU A 1 283 ? 11.356 -8.767 -47.284 1.00 86.69 283 LEU A CA 1
ATOM 2114 C C . LEU A 1 283 ? 12.454 -7.697 -47.178 1.00 86.69 283 LEU A C 1
ATOM 2116 O O . LEU A 1 283 ? 12.814 -7.061 -48.171 1.00 86.69 283 LEU A O 1
ATOM 2120 N N . LYS A 1 284 ? 13.011 -7.483 -45.980 1.00 84.75 284 LYS A N 1
ATOM 2121 C CA . LYS A 1 284 ? 14.169 -6.595 -45.799 1.00 84.75 284 LYS A CA 1
ATOM 2122 C C . LYS A 1 284 ? 15.437 -7.180 -46.424 1.00 84.75 284 LYS A C 1
ATOM 2124 O O . LYS A 1 284 ? 16.181 -6.438 -47.062 1.00 84.75 284 LYS A O 1
ATOM 2129 N N . ALA A 1 285 ? 15.668 -8.485 -46.282 1.00 81.56 285 ALA A N 1
ATOM 2130 C CA . ALA A 1 285 ? 16.826 -9.155 -46.872 1.00 81.56 285 ALA A CA 1
ATOM 2131 C C . ALA A 1 285 ? 16.781 -9.153 -48.413 1.00 81.56 285 ALA A C 1
ATOM 2133 O O . ALA A 1 285 ? 17.788 -8.858 -49.057 1.00 81.56 285 ALA A O 1
ATOM 2134 N N . THR A 1 286 ? 15.611 -9.382 -49.018 1.00 77.31 286 THR A N 1
ATOM 2135 C CA . THR A 1 286 ? 15.453 -9.335 -50.482 1.00 77.31 286 THR A CA 1
ATOM 2136 C C . THR A 1 286 ? 15.589 -7.916 -51.041 1.00 77.31 286 THR A C 1
ATOM 2138 O O . THR A 1 286 ? 16.245 -7.732 -52.065 1.00 77.31 286 THR A O 1
ATOM 2141 N N . LYS A 1 287 ? 15.088 -6.883 -50.342 1.00 71.81 287 LYS A N 1
ATOM 2142 C CA . LYS A 1 287 ? 15.341 -5.473 -50.713 1.00 71.81 287 LYS A CA 1
ATOM 2143 C C . LYS A 1 287 ? 16.814 -5.068 -50.596 1.00 71.81 287 LYS A C 1
ATOM 2145 O O . LYS A 1 287 ? 17.274 -4.265 -51.403 1.00 71.81 287 LYS A O 1
ATOM 2150 N N . ALA A 1 288 ? 17.558 -5.613 -49.632 1.00 62.19 288 ALA A N 1
ATOM 2151 C CA . ALA A 1 288 ? 18.992 -5.345 -49.490 1.00 62.19 288 ALA A CA 1
ATOM 2152 C C . ALA A 1 288 ? 19.829 -5.978 -50.620 1.00 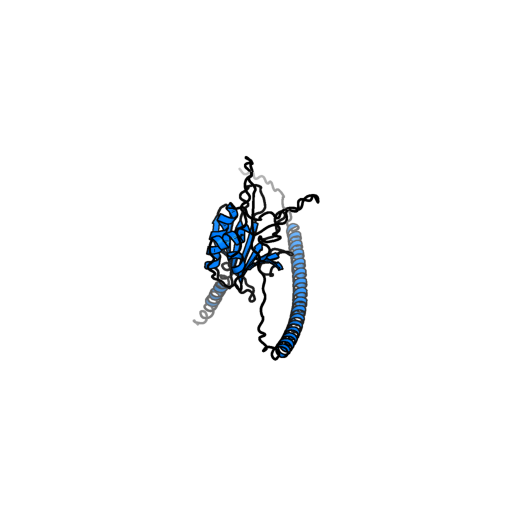62.19 288 ALA A C 1
ATOM 2154 O O . ALA A 1 288 ? 20.826 -5.395 -51.039 1.00 62.19 288 ALA A O 1
ATOM 2155 N N . SER A 1 289 ? 19.393 -7.120 -51.163 1.00 58.78 289 SER A N 1
ATOM 2156 C CA . SER A 1 289 ? 20.042 -7.791 -52.299 1.00 58.78 289 SER A CA 1
ATOM 2157 C C . SER A 1 289 ? 19.703 -7.178 -53.669 1.00 58.78 289 SER A C 1
ATOM 2159 O O . SER A 1 289 ? 20.365 -7.496 -54.654 1.00 58.78 289 SER A O 1
ATOM 2161 N N . ALA A 1 290 ? 18.691 -6.309 -53.761 1.00 56.06 290 ALA A N 1
ATOM 2162 C CA . ALA A 1 290 ? 18.183 -5.754 -55.021 1.00 56.06 290 ALA A CA 1
ATOM 2163 C C . ALA A 1 290 ? 18.803 -4.396 -55.419 1.00 56.06 290 ALA A C 1
ATOM 2165 O O . ALA A 1 290 ? 18.233 -3.679 -56.241 1.00 56.06 290 ALA A O 1
ATOM 2166 N N . LYS A 1 291 ? 19.959 -4.012 -54.856 1.00 47.72 291 LYS A N 1
ATOM 2167 C CA . LYS A 1 291 ? 20.685 -2.786 -55.235 1.00 47.72 291 LYS A CA 1
ATOM 2168 C C . LYS A 1 291 ? 21.939 -3.147 -56.049 1.00 47.72 291 LYS A C 1
ATOM 2170 O O . LYS A 1 291 ? 22.970 -3.432 -55.442 1.00 47.72 291 LYS A O 1
ATOM 2175 N N . PRO A 1 292 ? 21.905 -3.148 -57.397 1.00 47.72 292 PRO A N 1
ATOM 2176 C CA . PRO A 1 292 ? 23.106 -3.361 -58.182 1.00 47.72 292 PRO A CA 1
ATOM 2177 C C . PRO A 1 292 ? 23.924 -2.073 -58.293 1.00 47.72 292 PRO A C 1
ATOM 2179 O O . PRO A 1 292 ? 23.405 -0.967 -58.450 1.00 47.72 292 PRO A O 1
ATOM 2182 N N . ALA A 1 293 ? 25.236 -2.253 -58.211 1.00 50.78 293 ALA A N 1
ATOM 2183 C CA . ALA A 1 293 ? 26.250 -1.255 -58.481 1.00 50.78 293 ALA A CA 1
ATOM 2184 C C . ALA A 1 293 ? 26.195 -0.769 -59.940 1.00 50.78 293 ALA A C 1
ATOM 2186 O O . ALA A 1 293 ? 26.176 -1.578 -60.864 1.00 50.78 293 ALA A O 1
ATOM 2187 N N . GLN A 1 294 ? 26.303 0.544 -60.154 1.00 45.16 294 GLN A N 1
ATOM 2188 C CA . GLN A 1 294 ? 26.798 1.100 -61.414 1.00 45.16 294 GLN A CA 1
ATOM 2189 C C . GLN A 1 294 ? 27.882 2.147 -61.131 1.00 45.16 294 GLN A C 1
ATOM 2191 O O . GLN A 1 294 ? 27.615 3.309 -60.845 1.00 45.16 294 GLN A O 1
ATOM 2196 N N . LYS A 1 295 ? 29.139 1.701 -61.221 1.00 46.81 295 LYS A N 1
ATOM 2197 C CA . LYS A 1 295 ? 30.290 2.525 -61.604 1.00 46.81 295 LYS A CA 1
ATOM 2198 C C . LYS A 1 295 ? 30.709 2.064 -62.999 1.00 46.81 295 LYS A C 1
ATOM 2200 O O . LYS A 1 295 ? 31.169 0.933 -63.135 1.00 46.81 295 LYS A O 1
ATOM 2205 N N . LYS A 1 296 ? 30.650 2.937 -64.005 1.00 45.94 296 LYS A N 1
ATOM 2206 C CA . LYS A 1 296 ? 31.588 2.883 -65.135 1.00 45.94 296 LYS A CA 1
ATOM 2207 C C . LYS A 1 296 ? 31.812 4.286 -65.697 1.00 45.94 296 LYS A C 1
ATOM 2209 O O . LYS A 1 296 ? 30.871 5.015 -65.977 1.00 45.94 296 LYS A O 1
ATOM 2214 N N . LYS A 1 297 ? 33.096 4.640 -65.756 1.00 49.12 297 LYS A N 1
ATOM 2215 C CA . LYS A 1 297 ? 33.684 5.872 -66.285 1.00 49.12 297 LYS A CA 1
ATOM 2216 C C . LYS A 1 297 ? 33.369 6.029 -67.777 1.00 49.12 297 LYS A C 1
ATOM 2218 O O . LYS A 1 297 ? 33.498 5.056 -68.513 1.00 49.12 297 LYS A O 1
ATOM 2223 N N . SER A 1 298 ? 33.150 7.261 -68.217 1.00 40.59 298 SER A N 1
ATOM 2224 C CA . SER A 1 298 ? 33.428 7.705 -69.586 1.00 40.59 298 SER A CA 1
ATOM 2225 C C . SER A 1 298 ? 34.185 9.029 -69.500 1.00 40.59 298 SER A C 1
ATOM 2227 O O . SER A 1 298 ? 33.624 10.061 -69.142 1.00 40.59 298 SER A O 1
ATOM 2229 N N . ALA A 1 299 ? 35.493 8.957 -69.743 1.00 48.03 299 ALA A N 1
ATOM 2230 C CA . ALA A 1 299 ? 36.303 10.108 -70.101 1.00 48.03 299 ALA A CA 1
ATOM 2231 C C . ALA A 1 299 ? 36.142 10.303 -71.610 1.00 48.03 299 ALA A C 1
ATOM 2233 O O . ALA A 1 299 ? 36.427 9.377 -72.365 1.00 48.03 299 ALA A O 1
ATOM 2234 N N . GLU A 1 300 ? 35.700 11.480 -72.039 1.00 47.91 300 GLU A N 1
ATOM 2235 C CA . GLU A 1 300 ? 35.774 11.880 -73.440 1.00 47.91 300 GLU A CA 1
ATOM 2236 C C . GLU A 1 300 ? 36.296 13.313 -73.504 1.00 47.91 300 GLU A C 1
ATOM 2238 O O . GLU A 1 300 ? 35.701 14.256 -72.982 1.00 47.91 300 GLU A O 1
ATOM 2243 N N . ALA A 1 301 ? 37.486 13.436 -74.083 1.00 48.34 301 ALA A N 1
ATOM 2244 C CA . ALA A 1 301 ? 38.134 14.690 -74.392 1.00 48.34 301 ALA A CA 1
ATOM 2245 C C . ALA A 1 301 ? 37.381 15.384 -75.532 1.00 48.34 301 ALA A C 1
ATOM 2247 O O . ALA A 1 301 ? 37.160 14.781 -76.579 1.00 48.34 301 ALA A O 1
ATOM 2248 N N . ARG A 1 302 ? 37.075 16.678 -75.382 1.00 40.62 302 ARG A N 1
ATOM 2249 C CA . ARG A 1 302 ? 36.699 17.522 -76.519 1.00 40.62 302 ARG A CA 1
ATOM 2250 C C . ARG A 1 302 ? 37.548 18.785 -76.550 1.00 40.62 302 ARG A C 1
ATOM 2252 O O . ARG A 1 302 ? 37.378 19.707 -75.763 1.00 40.62 302 ARG A O 1
ATOM 2259 N N . LYS A 1 303 ? 38.477 18.768 -77.501 1.00 42.69 303 LYS A N 1
ATOM 2260 C CA . LYS A 1 303 ? 39.309 19.867 -77.984 1.00 42.69 303 LYS A CA 1
ATOM 2261 C C . LYS A 1 303 ? 38.581 20.518 -79.161 1.00 42.69 303 LYS A C 1
ATOM 2263 O O . LYS A 1 303 ? 38.474 19.861 -80.188 1.00 42.69 303 LYS A O 1
ATOM 2268 N N . ILE A 1 304 ? 38.100 21.755 -79.030 1.00 48.06 304 ILE A N 1
ATOM 2269 C CA . ILE A 1 304 ? 37.729 22.667 -80.139 1.00 48.06 304 ILE A CA 1
ATOM 2270 C C . ILE A 1 304 ? 37.933 24.085 -79.574 1.00 48.06 304 ILE A C 1
ATOM 2272 O O . ILE A 1 304 ? 37.264 24.428 -78.607 1.00 48.06 304 ILE A O 1
ATOM 2276 N N . ARG A 1 305 ? 39.089 24.702 -79.841 1.00 43.78 305 ARG A N 1
ATOM 2277 C CA . ARG A 1 305 ? 39.409 25.669 -80.914 1.00 43.78 305 ARG A CA 1
ATOM 2278 C C . ARG A 1 305 ? 39.051 27.094 -80.515 1.00 43.78 305 ARG A C 1
ATOM 2280 O O . ARG A 1 305 ? 37.859 27.338 -80.257 1.00 43.78 305 ARG A O 1
#

pLDDT: mean 74.92, std 22.63, range [25.86, 98.12]

Radius of gyration: 34.13 Å; chains: 1; bounding box: 72×50×132 Å

Secondary structure (DSSP, 8-state):
---SSSSSSSHHHHHHHHGGGGSS-SSS---EEEEEE-SSEEEEEEE---TT-----S----HHHHHHHHHHEEE----S-TTS--PPEESS-HHHHHHHHHHHHHHHHH--TTEEEEEEE--TT-S-PPPEEEEEEEETTEEEEEEPP-SS--EEEESSGGGEEEEEPPTTT--STT-EEEEEEHHHHHHSPPPPPPP-------------------------------TTSHHHHHHHHHHHHHHHHHHHHHHHHHHHHHHHHHHHHHHHHHHHHHHHHHHHHHHHHT---------------

Sequence (305 aa):
MRAYFTLRRTQYVGVLTCLSLLVGGCSMFSGETKVHKNAKGSVYLKEVADWSFEASHPAVIDHMTMLKVVKGVVTDSASQMPASGSKPMRVFSDEDAAFLAPLLAQSLSQAKPDQIVGFKVSSSAGSGAEPTAGTLYIRNGSFHLTIAPSKDNRASGFVPNSVARLEKAPSFVAMGSSAVTMIIDQQALAKAPMPASEPVAIAGRTVPEQESMAAGQDLQANGFPYSESAALNGDELLNKKLDELRDAREANKLKDSEIATLKKEAARMKKELRQRAEEVKALKATKASAKPAQKKKSAEARKIR